Protein AF-A0A6L8I771-F1 (afdb_monomer_lite)

Sequence (192 aa):
MLKRTLTAAFLLFASDAGLASADDDRQIRLSVPAVLSESGLMKYMLPRFTLKTQVRVELVSPGEPADVALGDAGTPVFVGMCQTWSIEVLAPGNKGASRFASWIADTTGQSAITGFKVDGNQPFALPVEEEEIDAGQFYDGDRLRGRQVSRTHCGRCHVTARGDESLGIGSTPSFFALRSFEDWDVRFSIFY

Foldseek 3Di:
DDDDDDDDDDDDPDPCPDPPDPVQLQEWEEEEEPVRVVVCLCVQQQVVLCVVPVRHYDYDYPPPDGQKYWDQDAAFQKDFPPDTIHMDGPNPVRNNSVSVNVCCNDPNVQCSQQVDDDPNDRGMHGDDPPPPPCPDDDDPDDPVVVLVVCCVPPFQAEQADPVSPVTHDPVDYHLVRLVVDPCSVVVVVVPD

pLDDT: mean 84.88, std 17.47, range [35.56, 98.56]

Secondary structure (DSSP, 8-state):
---------------------TTGGGEEEEE--HHHHHTSHHHHHHHHHHHHH--EEEEE-TTS--SEEEESSSEEEEEETTEEEEEEES-TT-HHHHHHHHHHHSHHHHHHHHT--BTTB--EEPPP------------S-HHHHHHHHHHHHTTTS--STT-TTSS-TTS--HHHHTTSTTHHHHHHT--

Radius of gyration: 33.28 Å; chains: 1; bounding box: 90×58×100 Å

Structure (mmCIF, N/CA/C/O backbone):
data_AF-A0A6L8I771-F1
#
_entry.id   AF-A0A6L8I771-F1
#
loop_
_atom_site.group_PDB
_atom_site.id
_atom_site.type_symbol
_atom_site.label_atom_id
_atom_site.label_alt_id
_atom_site.label_comp_id
_atom_site.label_asym_id
_atom_site.label_entity_id
_atom_site.label_seq_id
_atom_site.pdbx_PDB_ins_code
_atom_site.Cartn_x
_atom_site.Cartn_y
_atom_site.Cartn_z
_atom_site.occupancy
_atom_site.B_iso_or_equiv
_atom_site.auth_seq_id
_atom_site.auth_comp_id
_atom_site.auth_asym_id
_atom_site.auth_atom_id
_atom_site.pdbx_PDB_model_num
ATOM 1 N N . MET A 1 1 ? -56.122 35.498 56.096 1.00 38.22 1 MET A N 1
ATOM 2 C CA . MET A 1 1 ? -54.682 35.190 55.947 1.00 38.22 1 MET A CA 1
ATOM 3 C C . MET A 1 1 ? -54.531 34.013 54.989 1.00 38.22 1 MET A C 1
ATOM 5 O O . MET A 1 1 ? -54.663 32.878 55.417 1.00 38.22 1 MET A O 1
ATOM 9 N N . LEU A 1 2 ? -54.328 34.277 53.695 1.00 35.56 2 LEU A N 1
ATOM 10 C CA . LEU A 1 2 ? -54.109 33.250 52.668 1.00 35.56 2 LEU A CA 1
ATOM 11 C C . LEU A 1 2 ? -52.641 33.358 52.228 1.00 35.56 2 LEU A C 1
ATOM 13 O O . LEU A 1 2 ? -52.260 34.332 51.577 1.00 35.56 2 LEU A O 1
ATOM 17 N N . LYS A 1 3 ? -51.788 32.431 52.679 1.00 35.66 3 LYS A N 1
ATOM 18 C CA . LYS A 1 3 ? -50.363 32.416 52.321 1.00 35.66 3 LYS A CA 1
ATOM 19 C C . LYS A 1 3 ? -50.198 31.750 50.955 1.00 35.66 3 LYS A C 1
ATOM 21 O O . LYS A 1 3 ? -50.481 30.570 50.793 1.00 35.66 3 LYS A O 1
ATOM 26 N N . ARG A 1 4 ? -49.747 32.554 49.992 1.00 46.22 4 ARG A N 1
ATOM 27 C CA . ARG A 1 4 ? -49.220 32.152 48.684 1.00 46.22 4 ARG A CA 1
ATOM 28 C C . ARG A 1 4 ? -47.969 31.296 48.887 1.00 46.22 4 ARG A C 1
ATOM 30 O O . ARG A 1 4 ? -47.043 31.749 49.554 1.00 46.22 4 ARG A O 1
ATOM 37 N N . THR A 1 5 ? -47.903 30.129 48.263 1.00 40.22 5 THR A N 1
ATOM 38 C CA . THR A 1 5 ? -46.647 29.390 48.083 1.00 40.22 5 THR A CA 1
ATOM 39 C C . THR A 1 5 ? -46.431 29.182 46.592 1.00 40.22 5 THR A C 1
ATOM 41 O O . THR A 1 5 ? -47.140 28.404 45.962 1.00 40.22 5 THR A O 1
ATOM 44 N N . LEU A 1 6 ? -45.491 29.950 46.028 1.00 46.16 6 LEU A N 1
ATOM 45 C CA . LEU A 1 6 ? -44.924 29.707 44.705 1.00 46.16 6 LEU A CA 1
ATOM 46 C C . LEU A 1 6 ? -44.034 28.466 44.790 1.00 46.16 6 LEU A C 1
ATOM 48 O O . LEU A 1 6 ? -43.101 28.433 45.590 1.00 46.16 6 LEU A O 1
ATOM 52 N N . THR A 1 7 ? -44.289 27.485 43.934 1.00 39.28 7 THR A N 1
ATOM 53 C CA . THR A 1 7 ? -43.389 26.354 43.710 1.00 39.28 7 THR A CA 1
ATOM 54 C C . THR A 1 7 ? -42.561 26.668 42.469 1.00 39.28 7 THR A C 1
ATOM 56 O O . THR A 1 7 ? -43.083 26.690 41.357 1.00 39.28 7 THR A O 1
ATOM 59 N N . ALA A 1 8 ? -41.279 26.978 42.662 1.00 40.72 8 ALA A N 1
ATOM 60 C CA . ALA A 1 8 ? -40.320 27.148 41.578 1.00 40.72 8 ALA A CA 1
ATOM 61 C C . ALA A 1 8 ? -39.825 25.763 41.132 1.00 40.72 8 ALA A C 1
ATOM 63 O O . ALA A 1 8 ? -39.187 25.053 41.906 1.00 40.72 8 ALA A O 1
ATOM 64 N N . ALA A 1 9 ? -40.144 25.372 39.898 1.00 44.22 9 ALA A N 1
ATOM 65 C CA . ALA A 1 9 ? -39.599 24.179 39.263 1.00 44.22 9 ALA A CA 1
ATOM 66 C C . ALA A 1 9 ? -38.237 24.525 38.644 1.00 44.22 9 ALA A C 1
ATOM 68 O O . ALA A 1 9 ? -38.160 25.277 37.673 1.00 44.22 9 ALA A O 1
ATOM 69 N N . PHE A 1 10 ? -37.160 24.007 39.232 1.00 43.78 10 PHE A N 1
ATOM 70 C CA . PHE A 1 10 ? -35.803 24.143 38.712 1.00 43.78 10 PHE A CA 1
ATOM 71 C C . PHE A 1 10 ? -35.538 22.969 37.757 1.00 43.78 10 PHE A C 1
ATOM 73 O O . PHE A 1 10 ? -35.270 21.850 38.190 1.00 43.78 10 PHE A O 1
ATOM 80 N N . LEU A 1 11 ? -35.692 23.206 36.453 1.00 46.06 11 LEU A N 1
ATOM 81 C CA . LEU A 1 11 ? -35.310 22.264 35.400 1.00 46.06 11 LEU A CA 1
ATOM 82 C C . LEU A 1 11 ? -33.783 22.287 35.252 1.00 46.06 11 LEU A C 1
ATOM 84 O O . LEU A 1 11 ? -33.220 23.179 34.621 1.00 46.06 11 LEU A O 1
ATOM 88 N N . LEU A 1 12 ? -33.118 21.307 35.863 1.00 45.56 12 LEU A N 1
ATOM 89 C CA . LEU A 1 12 ? -31.714 20.989 35.609 1.00 45.56 12 LEU A CA 1
ATOM 90 C C . LEU A 1 12 ? -31.597 20.366 34.211 1.00 45.56 12 LEU A C 1
ATOM 92 O O . LEU A 1 12 ? -31.847 19.178 34.028 1.00 45.56 12 LEU A O 1
ATOM 96 N N . PHE A 1 13 ? -31.215 21.177 33.225 1.00 47.16 13 PHE A N 1
ATOM 97 C CA . PHE A 1 13 ? -30.635 20.682 31.980 1.00 47.16 13 PHE A CA 1
ATOM 98 C C . PHE A 1 13 ? -29.232 20.150 32.294 1.00 47.16 13 PHE A C 1
ATOM 100 O O . PHE A 1 13 ? -28.283 20.921 32.438 1.00 47.16 13 PHE A O 1
ATOM 107 N N . ALA A 1 14 ? -29.107 18.833 32.446 1.00 49.47 14 ALA A N 1
ATOM 108 C CA . ALA A 1 14 ? -27.815 18.168 32.403 1.00 49.47 14 ALA A CA 1
ATOM 109 C C . ALA A 1 14 ? -27.363 18.125 30.937 1.00 49.47 14 ALA A C 1
ATOM 111 O O . ALA A 1 14 ? -27.896 17.369 30.129 1.00 49.47 14 ALA A O 1
ATOM 112 N N . SER A 1 15 ? -26.421 18.995 30.581 1.00 47.88 15 SER A N 1
ATOM 113 C CA . SER A 1 15 ? -25.693 18.898 29.321 1.00 47.88 15 SER A CA 1
ATOM 114 C C . SER A 1 15 ? -24.710 17.733 29.427 1.00 47.88 15 SER A C 1
ATOM 116 O O . SER A 1 15 ? -23.653 17.881 30.038 1.00 47.88 15 SER A O 1
ATOM 118 N N . ASP A 1 16 ? -25.046 16.590 28.829 1.00 44.69 16 ASP A N 1
ATOM 119 C CA . ASP A 1 16 ? -24.093 15.518 28.525 1.00 44.69 16 ASP A CA 1
ATOM 120 C C . ASP A 1 16 ? -23.128 16.006 27.433 1.00 44.69 16 ASP A C 1
ATOM 122 O O . ASP A 1 16 ? -23.229 15.674 26.252 1.00 44.69 16 ASP A O 1
ATOM 126 N N . ALA A 1 17 ? -22.181 16.858 27.821 1.00 49.78 17 ALA A N 1
ATOM 127 C CA . ALA A 1 17 ? -20.964 17.043 27.052 1.00 49.78 17 ALA A CA 1
ATOM 128 C C . ALA A 1 17 ? -20.140 15.765 27.238 1.00 49.78 17 ALA A C 1
ATOM 130 O O . ALA A 1 17 ? -19.443 15.604 28.240 1.00 49.78 17 ALA A O 1
ATOM 131 N N . GLY A 1 18 ? -20.297 14.833 26.296 1.00 45.19 18 GLY A N 1
ATOM 132 C CA . GLY A 1 18 ? -19.593 13.561 26.274 1.00 45.19 18 GLY A CA 1
ATOM 133 C C . GLY A 1 18 ? -18.093 13.764 26.458 1.00 45.19 18 GLY A C 1
ATOM 134 O O . GLY A 1 18 ? -17.396 14.253 25.570 1.00 45.19 18 GLY A O 1
ATOM 135 N N . LEU A 1 19 ? -17.592 13.358 27.621 1.00 46.94 19 LEU A N 1
ATOM 136 C CA . LEU A 1 19 ? -16.202 12.971 27.784 1.00 46.94 19 LEU A CA 1
ATOM 137 C C . LEU A 1 19 ? -16.012 11.741 26.895 1.00 46.94 19 LEU A C 1
ATOM 139 O O . LEU A 1 19 ? -16.296 10.625 27.322 1.00 46.94 19 LEU A O 1
ATOM 143 N N . ALA A 1 20 ? -15.588 11.947 25.645 1.00 49.22 20 ALA A N 1
ATOM 144 C CA . ALA A 1 20 ? -15.039 10.873 24.831 1.00 49.22 20 ALA A CA 1
ATOM 145 C C . ALA A 1 20 ? -13.921 10.232 25.663 1.00 49.22 20 ALA A C 1
ATOM 147 O O . ALA A 1 20 ? -12.891 10.855 25.941 1.00 49.22 20 ALA A O 1
ATOM 148 N N . SER A 1 21 ? -14.203 9.044 26.195 1.00 51.56 21 SER A N 1
ATOM 149 C CA . SER A 1 21 ? -13.313 8.356 27.116 1.00 51.56 21 SER A CA 1
ATOM 150 C C . SER A 1 21 ? -12.006 8.070 26.387 1.00 51.56 21 SER A C 1
ATOM 152 O O . SER A 1 21 ? -12.017 7.576 25.265 1.00 51.56 21 SER A O 1
ATOM 154 N N . ALA A 1 22 ? -10.867 8.324 27.031 1.00 54.62 22 ALA A N 1
ATOM 155 C CA . ALA A 1 22 ? -9.549 7.968 26.497 1.00 54.62 22 ALA A CA 1
ATOM 156 C C . ALA A 1 22 ? -9.388 6.455 26.204 1.00 54.62 22 ALA A C 1
ATOM 158 O O . ALA A 1 22 ? -8.380 6.048 25.623 1.00 54.62 22 ALA A O 1
ATOM 159 N N . ASP A 1 23 ? -10.353 5.637 26.635 1.00 59.97 23 ASP A N 1
ATOM 160 C CA . ASP A 1 23 ? -10.464 4.207 26.350 1.00 59.97 23 ASP A CA 1
ATOM 161 C C . ASP A 1 23 ? -10.980 3.915 24.925 1.00 59.97 23 ASP A C 1
ATOM 163 O O . ASP A 1 23 ? -10.536 2.952 24.307 1.00 59.97 23 ASP A O 1
ATOM 167 N N . ASP A 1 24 ? -11.824 4.789 24.361 1.00 63.22 24 ASP A N 1
ATOM 168 C CA . ASP A 1 24 ? -12.419 4.622 23.021 1.00 63.22 24 ASP A CA 1
ATOM 169 C C . ASP A 1 24 ? -11.352 4.728 21.911 1.00 63.22 24 ASP A C 1
ATOM 171 O O . ASP A 1 24 ? -11.327 3.967 20.950 1.00 63.22 24 ASP A O 1
ATOM 175 N N . ASP A 1 25 ? -10.345 5.583 22.122 1.00 75.00 25 ASP A N 1
ATOM 176 C CA . ASP A 1 25 ? -9.192 5.752 21.224 1.00 75.00 25 ASP A CA 1
ATOM 177 C C . ASP A 1 25 ? -8.199 4.563 21.247 1.00 75.00 25 ASP A C 1
ATOM 179 O O . ASP A 1 25 ? -7.214 4.552 20.497 1.00 75.00 25 ASP A O 1
ATOM 183 N N . ARG A 1 26 ? -8.386 3.581 22.144 1.00 88.50 26 ARG A N 1
ATOM 184 C CA . ARG A 1 26 ? -7.495 2.414 22.316 1.00 88.50 26 ARG A CA 1
ATOM 185 C C . ARG A 1 26 ? -8.085 1.112 21.788 1.00 88.50 26 ARG A C 1
ATOM 187 O O . ARG A 1 26 ? -7.432 0.071 21.906 1.00 88.50 26 ARG A O 1
ATOM 194 N N . GLN A 1 27 ? -9.257 1.161 21.170 1.00 95.00 27 GLN A N 1
ATOM 195 C CA . GLN A 1 27 ? -9.844 0.042 20.452 1.00 95.00 27 GLN A CA 1
ATOM 196 C C . GLN A 1 27 ? -10.329 0.510 19.083 1.00 95.00 27 GLN A C 1
ATOM 198 O O . GLN A 1 27 ? -10.858 1.608 18.938 1.00 95.00 27 GLN A O 1
ATOM 203 N N . ILE A 1 28 ? -10.113 -0.327 18.074 1.00 97.38 28 ILE A N 1
ATOM 204 C CA . ILE A 1 28 ? -10.634 -0.110 16.728 1.00 97.38 28 ILE A CA 1
ATOM 205 C C . ILE A 1 28 ? -11.252 -1.392 16.189 1.00 97.38 28 ILE A C 1
ATOM 207 O O . ILE A 1 28 ? -10.762 -2.490 16.463 1.00 97.38 28 ILE A O 1
ATOM 211 N N . ARG A 1 29 ? -12.281 -1.238 15.365 1.00 98.12 29 ARG A N 1
ATOM 212 C CA . ARG A 1 29 ? -12.844 -2.277 14.509 1.00 98.12 29 ARG A CA 1
ATOM 213 C C . ARG A 1 29 ? -12.277 -2.128 13.107 1.00 98.12 29 ARG A C 1
ATOM 215 O O . ARG A 1 29 ? -12.415 -1.078 12.479 1.00 98.12 29 ARG A O 1
ATOM 222 N N . LEU A 1 30 ? -11.630 -3.179 12.628 1.00 98.44 30 LEU A N 1
ATOM 223 C CA . LEU A 1 30 ? -11.024 -3.255 11.309 1.00 98.44 30 LEU A CA 1
ATOM 224 C C . LEU A 1 30 ? -11.860 -4.190 10.433 1.00 98.44 30 LEU A C 1
ATOM 226 O O . LEU A 1 30 ? -11.893 -5.400 10.663 1.00 98.44 30 LEU A O 1
ATOM 230 N N . SER A 1 31 ? -12.519 -3.625 9.425 1.00 98.56 31 SER A N 1
ATOM 231 C CA . SER A 1 31 ? -13.210 -4.388 8.388 1.00 98.56 31 SER A CA 1
ATOM 232 C C . SER A 1 31 ? -12.186 -5.019 7.449 1.00 98.56 31 SER A C 1
ATOM 234 O O . SER A 1 31 ? -11.358 -4.315 6.863 1.00 98.56 31 SER A O 1
ATOM 236 N N . VAL A 1 32 ? -12.221 -6.348 7.327 1.00 97.88 32 VAL A N 1
ATOM 237 C CA . VAL A 1 32 ? -11.288 -7.117 6.490 1.00 97.88 32 VAL A CA 1
ATOM 238 C C . VAL A 1 32 ? -12.056 -8.153 5.666 1.00 97.88 32 VAL A C 1
ATOM 240 O O . VAL A 1 32 ? -12.748 -8.994 6.241 1.00 97.88 32 VAL A O 1
ATOM 243 N N . PRO A 1 33 ? -11.910 -8.167 4.329 1.00 97.50 33 PRO A N 1
ATOM 244 C CA . PRO A 1 33 ? -12.488 -9.200 3.479 1.00 97.50 33 PRO A CA 1
ATOM 245 C C . PRO A 1 33 ? -12.027 -10.606 3.867 1.00 97.50 33 PRO A C 1
ATOM 247 O O . PRO A 1 33 ? -10.868 -10.812 4.235 1.00 97.50 33 PRO A O 1
ATOM 250 N N . ALA A 1 34 ? -12.926 -11.588 3.743 1.00 95.88 34 ALA A N 1
ATOM 251 C CA . ALA A 1 34 ? -12.686 -12.967 4.180 1.00 95.88 34 ALA A CA 1
ATOM 252 C C . ALA A 1 34 ? -11.386 -13.548 3.604 1.00 95.88 34 ALA A C 1
ATOM 254 O O . ALA A 1 34 ? -10.564 -14.066 4.351 1.00 95.88 34 ALA A O 1
ATOM 255 N N . VAL A 1 35 ? -11.141 -13.333 2.308 1.00 95.44 35 VAL A N 1
ATOM 256 C CA . VAL A 1 35 ? -9.919 -13.751 1.603 1.00 95.44 35 VAL A CA 1
ATOM 257 C C . VAL A 1 35 ? -8.634 -13.269 2.298 1.00 95.44 35 VAL A C 1
ATOM 259 O O . VAL A 1 35 ? -7.682 -14.030 2.465 1.00 95.44 35 VAL A O 1
ATOM 262 N N . LEU A 1 36 ? -8.623 -12.030 2.794 1.00 95.31 36 LEU A N 1
ATOM 263 C CA . LEU A 1 36 ? -7.477 -11.448 3.482 1.00 95.31 36 LEU A CA 1
ATOM 264 C C . LEU A 1 36 ? -7.406 -11.893 4.951 1.00 95.31 36 LEU A C 1
ATOM 266 O O . LEU A 1 36 ? -6.315 -12.140 5.468 1.00 95.31 36 LEU A O 1
ATOM 270 N N . SER A 1 37 ? -8.551 -12.051 5.617 1.00 95.19 37 SER A N 1
ATOM 271 C CA . SER A 1 37 ? -8.632 -12.574 6.989 1.00 95.19 37 SER A CA 1
ATOM 272 C C . SER A 1 37 ? -8.127 -14.023 7.083 1.00 95.19 37 SER A C 1
ATOM 274 O O . SER A 1 37 ? -7.326 -14.368 7.959 1.00 95.19 37 SER A O 1
ATOM 276 N N . GLU A 1 38 ? -8.524 -14.858 6.123 1.00 95.94 38 GLU A N 1
ATOM 277 C CA . GLU A 1 38 ? -8.164 -16.273 6.019 1.00 95.94 38 GLU A CA 1
ATOM 278 C C . GLU A 1 38 ? -6.709 -16.488 5.593 1.00 95.94 38 GLU A C 1
ATOM 280 O O . GLU A 1 38 ? -6.117 -17.501 5.958 1.00 95.94 38 GLU A O 1
ATOM 285 N N . SER A 1 39 ? -6.091 -15.510 4.919 1.00 95.75 39 SER A N 1
ATOM 286 C CA . SER A 1 39 ? -4.675 -15.574 4.527 1.00 95.75 39 SER A CA 1
ATOM 287 C C . SER A 1 39 ? -3.711 -15.722 5.712 1.00 95.75 39 SER A C 1
ATOM 289 O O . SER A 1 39 ? -2.563 -16.117 5.530 1.00 95.75 39 SER A O 1
ATOM 291 N N . GLY A 1 40 ? -4.147 -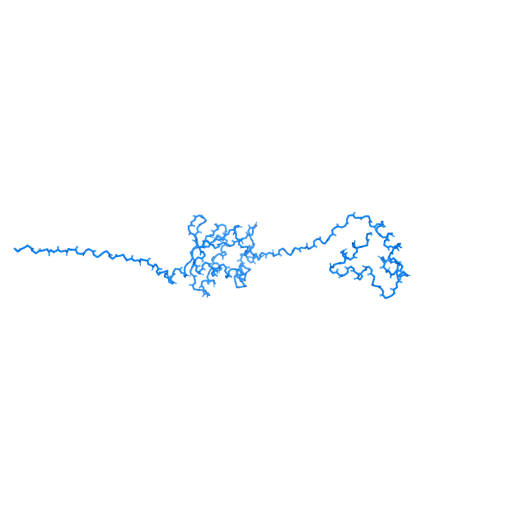15.370 6.928 1.00 96.56 40 GLY A N 1
ATOM 292 C CA . GLY A 1 40 ? -3.310 -15.345 8.127 1.00 96.56 40 GLY A CA 1
ATOM 293 C C . GLY A 1 40 ? -2.494 -14.060 8.299 1.00 96.56 40 GLY A C 1
ATOM 294 O O . GLY A 1 40 ? -1.920 -13.858 9.372 1.00 96.56 40 GLY A O 1
ATOM 295 N N . LEU A 1 41 ? -2.502 -13.153 7.316 1.00 97.69 41 LEU A N 1
ATOM 296 C CA . LEU A 1 41 ? -1.772 -11.885 7.372 1.00 97.69 41 LEU A CA 1
ATOM 297 C C . LEU A 1 41 ? -2.169 -11.046 8.596 1.00 97.69 41 LEU A C 1
ATOM 299 O O . LEU A 1 41 ? -1.300 -10.572 9.328 1.00 97.69 41 LEU A O 1
ATOM 303 N N . MET A 1 42 ? -3.473 -10.915 8.871 1.00 97.56 42 MET A N 1
ATOM 304 C CA . MET A 1 42 ? -3.976 -10.152 10.024 1.00 97.56 42 MET A CA 1
ATOM 305 C C . MET A 1 42 ? -3.479 -10.738 11.350 1.00 97.56 42 MET A C 1
ATOM 307 O O . MET A 1 42 ? -2.953 -10.019 12.199 1.00 97.56 42 MET A O 1
ATOM 311 N N . LYS A 1 43 ? -3.553 -12.067 11.501 1.00 97.12 43 LYS A N 1
ATOM 312 C CA . LYS A 1 43 ? -3.052 -12.777 12.690 1.00 97.12 43 LYS A CA 1
ATOM 313 C C . LYS A 1 43 ? -1.551 -12.561 12.895 1.00 97.12 43 LYS A C 1
ATOM 315 O O . LYS A 1 43 ? -1.087 -12.539 14.031 1.00 97.12 43 LYS A O 1
ATOM 320 N N . TYR A 1 44 ? -0.799 -12.387 11.811 1.00 97.56 44 TYR A N 1
ATOM 321 C CA . TYR A 1 44 ? 0.631 -12.120 11.862 1.00 97.56 44 TYR A CA 1
ATOM 322 C C . TYR A 1 44 ? 0.957 -10.663 12.220 1.00 97.56 44 TYR A C 1
ATOM 324 O O . TYR A 1 44 ? 1.808 -10.416 13.078 1.00 97.56 44 TYR A O 1
ATOM 332 N N . MET A 1 45 ? 0.316 -9.680 11.586 1.00 97.06 45 MET A N 1
ATOM 333 C CA . MET A 1 45 ? 0.719 -8.275 11.726 1.00 97.06 45 MET A CA 1
ATOM 334 C C . MET A 1 45 ? 0.093 -7.561 12.928 1.00 97.06 45 MET A C 1
ATOM 336 O O . MET A 1 45 ? 0.772 -6.760 13.572 1.00 97.06 45 MET A O 1
ATOM 340 N N . LEU A 1 46 ? -1.163 -7.865 13.275 1.00 97.69 46 LEU A N 1
ATOM 341 C CA . LEU A 1 46 ? -1.893 -7.128 14.310 1.00 97.69 46 LEU A CA 1
ATOM 342 C C . LEU A 1 46 ? -1.235 -7.203 15.697 1.00 97.69 46 LEU A C 1
ATOM 344 O O . LEU A 1 46 ? -1.144 -6.160 16.346 1.00 97.69 46 LEU A O 1
ATOM 348 N N . PRO A 1 47 ? -0.664 -8.342 16.145 1.00 97.44 47 PRO A N 1
ATOM 349 C CA . PRO A 1 47 ? 0.065 -8.380 17.413 1.00 97.44 47 PRO A CA 1
ATOM 350 C C . PRO A 1 47 ? 1.234 -7.386 17.480 1.00 97.44 47 PRO A C 1
ATOM 352 O O . PRO A 1 47 ? 1.504 -6.819 18.538 1.00 97.44 47 PRO A O 1
ATOM 355 N N . ARG A 1 48 ? 1.919 -7.135 16.354 1.00 96.62 48 ARG A N 1
ATOM 356 C CA . ARG A 1 48 ? 3.048 -6.189 16.280 1.00 96.62 48 ARG A CA 1
ATOM 357 C C . ARG A 1 48 ? 2.571 -4.747 16.396 1.00 96.62 48 ARG A C 1
ATOM 359 O O . ARG A 1 48 ? 3.189 -3.961 17.113 1.00 96.62 48 ARG A O 1
ATOM 366 N N . PHE A 1 49 ? 1.462 -4.427 15.731 1.00 97.31 49 PHE A N 1
ATOM 367 C CA . PHE A 1 49 ? 0.798 -3.139 15.881 1.00 97.31 49 PHE A CA 1
ATOM 368 C C . PHE A 1 49 ? 0.384 -2.917 17.338 1.00 97.31 49 PHE A C 1
ATOM 370 O O . PHE A 1 49 ? 0.872 -1.981 17.969 1.00 97.31 49 PHE A O 1
ATOM 377 N N . THR A 1 50 ? -0.428 -3.816 17.904 1.00 96.88 50 THR A N 1
ATOM 378 C CA . THR A 1 50 ? -0.959 -3.684 19.268 1.00 96.88 50 THR A CA 1
ATOM 379 C C . THR A 1 50 ? 0.146 -3.584 20.315 1.00 96.88 50 THR A C 1
ATOM 381 O O . THR A 1 50 ? 0.036 -2.773 21.231 1.00 96.88 50 THR A O 1
ATOM 384 N N . LEU A 1 51 ? 1.244 -4.332 20.175 1.00 94.81 51 LEU A N 1
ATOM 385 C CA . LEU A 1 51 ? 2.374 -4.241 21.102 1.00 94.81 51 LEU A CA 1
ATOM 386 C C . LEU A 1 51 ? 3.004 -2.839 21.109 1.00 94.81 51 LEU A C 1
ATOM 388 O O . LEU A 1 51 ? 3.236 -2.275 22.180 1.00 94.81 51 LEU A O 1
ATOM 392 N N . LYS A 1 52 ? 3.253 -2.261 19.927 1.00 90.69 52 LYS A N 1
ATOM 393 C CA . LYS A 1 52 ? 3.913 -0.953 19.779 1.00 90.69 52 LYS A CA 1
ATOM 394 C C . LYS A 1 52 ? 2.986 0.213 20.125 1.00 90.69 52 LYS A C 1
ATOM 396 O O . LYS A 1 52 ? 3.449 1.227 20.638 1.00 90.69 52 LYS A O 1
ATOM 401 N N . THR A 1 53 ? 1.695 0.094 19.826 1.00 92.69 53 THR A N 1
ATOM 402 C CA . THR A 1 53 ? 0.749 1.219 19.892 1.00 92.69 53 THR A CA 1
ATOM 403 C C . THR A 1 53 ? -0.214 1.156 21.068 1.00 92.69 53 THR A C 1
ATOM 405 O O . THR A 1 53 ? -0.851 2.167 21.366 1.00 92.69 53 THR A O 1
ATOM 408 N N . GLN A 1 54 ? -0.323 -0.004 21.725 1.00 94.31 54 GLN A N 1
ATOM 409 C CA . GLN A 1 54 ? -1.316 -0.310 22.760 1.00 94.31 54 GLN A CA 1
ATOM 410 C C . GLN A 1 54 ? -2.774 -0.149 22.285 1.00 94.31 54 GLN A C 1
ATOM 412 O O . GLN A 1 54 ? -3.680 -0.057 23.109 1.00 94.31 54 GLN A O 1
ATOM 417 N N . VAL A 1 55 ? -3.007 -0.127 20.966 1.00 96.38 55 VAL A N 1
ATOM 418 C CA . VAL A 1 55 ? -4.346 -0.099 20.360 1.00 96.38 55 VAL A CA 1
ATOM 419 C C . VAL A 1 55 ? -4.776 -1.533 20.056 1.00 96.38 55 VAL A C 1
ATOM 421 O O . VAL A 1 55 ? -4.067 -2.278 19.371 1.00 96.38 55 VAL A O 1
ATOM 424 N N . ARG A 1 56 ? -5.933 -1.936 20.579 1.00 96.50 56 ARG A N 1
ATOM 425 C CA . ARG A 1 56 ? -6.547 -3.241 20.314 1.00 96.50 56 ARG A CA 1
ATOM 426 C C . ARG A 1 56 ? -7.320 -3.191 19.005 1.00 96.50 56 ARG A C 1
ATOM 428 O O . ARG A 1 56 ? -7.973 -2.194 18.715 1.00 96.50 56 ARG A O 1
ATOM 435 N N . VAL A 1 57 ? -7.251 -4.275 18.243 1.00 97.69 57 VAL A N 1
ATOM 436 C CA . VAL A 1 57 ? -7.944 -4.397 16.959 1.00 97.69 57 VAL A CA 1
ATOM 437 C C . VAL A 1 57 ? -8.928 -5.553 17.037 1.00 97.69 57 VAL A C 1
ATOM 439 O O . VAL A 1 57 ? -8.540 -6.683 17.331 1.00 97.69 57 VAL A O 1
ATOM 442 N N . GLU A 1 58 ? -10.191 -5.257 16.772 1.00 97.44 58 GLU A N 1
ATOM 443 C CA . GLU A 1 58 ? -11.260 -6.224 16.564 1.00 97.44 58 GLU A CA 1
ATOM 444 C C . GLU A 1 58 ? -11.496 -6.369 15.059 1.00 97.44 58 GLU A C 1
ATOM 446 O O . GLU A 1 58 ? -11.660 -5.374 14.360 1.00 97.44 58 GLU A O 1
ATOM 451 N N . LEU A 1 59 ? -11.470 -7.597 14.543 1.00 97.94 59 LEU A N 1
ATOM 452 C CA . LEU A 1 59 ? -11.768 -7.851 13.134 1.00 97.94 59 LEU A CA 1
ATOM 453 C C . LEU A 1 59 ? -13.277 -7.983 12.946 1.00 97.94 59 LEU A C 1
ATOM 455 O O . LEU A 1 59 ? -13.908 -8.765 13.655 1.00 97.94 59 LEU A O 1
ATOM 459 N N . VAL A 1 60 ? -13.821 -7.266 11.968 1.00 98.25 60 VAL A N 1
ATOM 460 C CA . VAL A 1 60 ? -15.243 -7.304 11.599 1.00 98.25 60 VAL A CA 1
ATOM 461 C C . VAL A 1 60 ? -15.403 -7.623 10.114 1.00 98.25 60 VAL A C 1
ATOM 463 O O . VAL A 1 60 ? -14.468 -7.455 9.320 1.00 98.25 60 VAL A O 1
ATOM 466 N N . SER A 1 61 ? -16.576 -8.119 9.734 1.00 95.62 61 SER A N 1
ATOM 467 C CA . SER A 1 61 ? -16.870 -8.453 8.338 1.00 95.62 61 SER A CA 1
ATOM 468 C C . SER A 1 61 ? -17.197 -7.195 7.525 1.00 95.62 61 SER A C 1
ATOM 470 O O . SER A 1 61 ? -17.719 -6.222 8.075 1.00 95.62 61 SER A O 1
ATOM 472 N N . PRO A 1 62 ? -16.965 -7.197 6.200 1.00 94.88 62 PRO A N 1
ATOM 473 C CA . PRO A 1 62 ? -17.416 -6.106 5.343 1.00 94.88 62 PRO A CA 1
ATOM 474 C C . PRO A 1 62 ? -18.921 -5.839 5.495 1.00 94.88 62 PRO A C 1
ATOM 476 O O . PRO A 1 62 ? -19.729 -6.765 5.455 1.00 94.88 62 PRO A O 1
ATOM 479 N N . GLY A 1 63 ? -19.291 -4.567 5.660 1.00 91.56 63 GLY A N 1
ATOM 480 C CA . GLY A 1 63 ? -20.675 -4.128 5.879 1.00 91.56 63 GLY A CA 1
ATOM 481 C C . GLY A 1 63 ? -21.080 -3.986 7.351 1.00 91.56 63 GLY A C 1
ATOM 482 O O . GLY A 1 63 ? -22.103 -3.364 7.635 1.00 91.56 63 GLY A O 1
ATOM 483 N N . GLU A 1 64 ? -20.283 -4.494 8.293 1.00 96.25 64 GLU A N 1
ATOM 484 C CA . GLU A 1 64 ? -20.453 -4.211 9.720 1.00 96.25 64 GLU A CA 1
ATOM 485 C C . GLU A 1 64 ? -19.840 -2.843 10.083 1.00 96.25 64 GLU A C 1
ATOM 487 O O . GLU A 1 64 ? -18.931 -2.369 9.393 1.00 96.25 64 GLU A O 1
ATOM 492 N N . PRO A 1 65 ? -20.302 -2.178 11.161 1.00 96.31 65 PRO A N 1
ATOM 493 C CA . PRO A 1 65 ? -19.710 -0.918 11.596 1.00 96.31 65 PRO A CA 1
ATOM 494 C C . PRO A 1 65 ? -18.220 -1.079 11.934 1.00 96.31 65 PRO A C 1
ATOM 496 O O . PRO A 1 65 ? -17.859 -1.853 12.823 1.00 96.31 65 PRO A O 1
ATOM 499 N N . ALA A 1 66 ? -17.371 -0.309 11.256 1.00 97.38 66 ALA A N 1
ATOM 500 C CA . ALA A 1 66 ? -15.919 -0.362 11.379 1.00 97.38 66 ALA A CA 1
ATOM 501 C C . ALA A 1 66 ? -15.313 1.046 11.459 1.00 97.38 66 ALA A C 1
ATOM 503 O O . ALA A 1 66 ? -15.889 2.009 10.955 1.00 97.38 66 ALA A O 1
ATOM 504 N N . ASP A 1 67 ? -14.136 1.151 12.072 1.00 97.88 67 ASP A N 1
ATOM 505 C CA . ASP A 1 67 ? -13.381 2.403 12.197 1.00 97.88 67 ASP A CA 1
ATOM 506 C C . ASP A 1 67 ? -12.350 2.550 11.069 1.00 97.88 67 ASP A C 1
ATOM 508 O O . ASP A 1 67 ? -11.997 3.661 10.666 1.00 97.88 67 ASP A O 1
ATOM 512 N N . VAL A 1 68 ? -11.887 1.414 10.543 1.00 98.00 68 VAL A N 1
ATOM 513 C CA . VAL A 1 68 ? -10.972 1.290 9.406 1.00 98.00 68 VAL A CA 1
ATOM 514 C C . VAL A 1 68 ? -11.438 0.132 8.525 1.00 98.00 68 VAL A C 1
ATOM 516 O O . VAL A 1 68 ? -11.920 -0.877 9.041 1.00 98.00 68 VAL A O 1
ATOM 519 N N . ALA A 1 69 ? -11.250 0.235 7.213 1.00 98.38 69 ALA A N 1
ATOM 520 C CA . ALA A 1 69 ? -11.444 -0.866 6.276 1.00 98.38 69 ALA A CA 1
ATOM 521 C C . ALA A 1 69 ? -10.179 -1.140 5.455 1.00 98.38 69 ALA A C 1
ATOM 523 O O . ALA A 1 69 ? -9.473 -0.212 5.060 1.00 98.38 69 ALA A O 1
ATOM 524 N N . LEU A 1 70 ? -9.909 -2.421 5.194 1.00 98.31 70 LEU A N 1
ATOM 525 C CA . LEU A 1 70 ? -9.001 -2.867 4.138 1.00 98.31 70 LEU A CA 1
ATOM 526 C C . LEU A 1 70 ? -9.830 -3.373 2.957 1.00 98.31 70 LEU A C 1
ATOM 528 O O . LEU A 1 70 ? -10.724 -4.195 3.140 1.00 98.31 70 LEU A O 1
ATOM 532 N N . GLY A 1 71 ? -9.532 -2.916 1.747 1.00 96.69 71 GLY A N 1
ATOM 533 C CA . GLY A 1 71 ? -10.318 -3.250 0.561 1.00 96.69 71 GLY A CA 1
ATOM 534 C C . GLY A 1 71 ? -9.669 -2.761 -0.725 1.00 96.69 71 GLY A C 1
ATOM 535 O O . GLY A 1 71 ? -8.448 -2.752 -0.838 1.00 96.69 71 GLY A O 1
ATOM 536 N N . ASP A 1 72 ? -10.489 -2.374 -1.694 1.00 95.62 72 ASP A N 1
ATOM 537 C CA . ASP A 1 72 ? -10.082 -1.755 -2.961 1.00 95.62 72 ASP A CA 1
ATOM 538 C C . ASP A 1 72 ? -10.155 -0.215 -2.929 1.00 95.62 72 ASP A C 1
ATOM 540 O O . ASP A 1 72 ? -9.546 0.451 -3.765 1.00 95.62 72 ASP A O 1
ATOM 544 N N . ALA A 1 73 ? -10.842 0.359 -1.938 1.00 94.19 73 ALA A N 1
ATOM 545 C CA . ALA A 1 73 ? -10.982 1.797 -1.740 1.00 94.19 73 ALA A CA 1
ATOM 546 C C . ALA A 1 73 ? -9.960 2.376 -0.743 1.00 94.19 73 ALA A C 1
ATOM 548 O O . ALA A 1 73 ? -9.552 1.722 0.218 1.00 94.19 73 ALA A O 1
ATOM 549 N N . GLY A 1 74 ? -9.577 3.637 -0.962 1.00 95.62 74 GLY A N 1
ATOM 550 C CA . GLY A 1 74 ? -8.678 4.391 -0.086 1.00 95.62 74 GLY A CA 1
ATOM 551 C C . GLY A 1 74 ? -7.224 4.412 -0.562 1.00 95.62 74 GLY A C 1
ATOM 552 O O . GLY A 1 74 ? -6.945 4.388 -1.760 1.00 95.62 74 GLY A O 1
ATOM 553 N N . THR A 1 75 ? -6.289 4.488 0.385 1.00 96.25 75 THR A N 1
ATOM 554 C CA . THR A 1 75 ? -4.852 4.614 0.104 1.00 96.25 75 THR A CA 1
ATOM 555 C C . THR A 1 75 ? -4.210 3.236 -0.081 1.00 96.25 75 THR A C 1
ATOM 557 O O . THR A 1 75 ? -4.299 2.428 0.844 1.00 96.25 75 THR A O 1
ATOM 560 N N . PRO A 1 76 ? -3.517 2.951 -1.199 1.00 97.12 76 PRO A N 1
ATOM 561 C CA . PRO A 1 76 ? -2.812 1.683 -1.400 1.00 97.12 76 PRO A CA 1
ATOM 562 C C . PRO A 1 76 ? -1.767 1.411 -0.311 1.00 97.12 76 PRO A C 1
ATOM 564 O O . PRO A 1 76 ? -0.956 2.279 0.007 1.00 97.12 76 PRO A O 1
ATOM 567 N N . VAL A 1 77 ? -1.757 0.198 0.247 1.00 97.31 77 VAL A N 1
ATOM 568 C CA . VAL A 1 77 ? -0.831 -0.195 1.329 1.00 97.31 77 VAL A CA 1
ATOM 569 C C . VAL A 1 77 ? -0.031 -1.457 1.028 1.00 97.31 77 VAL A C 1
ATOM 571 O O . VAL A 1 77 ? 1.092 -1.587 1.511 1.00 97.31 77 VAL A O 1
ATOM 574 N N . PHE A 1 78 ? -0.565 -2.380 0.226 1.00 97.69 78 PHE A N 1
ATOM 575 C CA . PHE A 1 78 ? 0.165 -3.555 -0.259 1.00 97.69 78 PHE A CA 1
ATOM 576 C C . PHE A 1 78 ? -0.526 -4.196 -1.460 1.00 97.69 78 PHE A C 1
ATOM 578 O O . PHE A 1 78 ? -1.685 -3.924 -1.751 1.00 97.69 78 PHE A O 1
ATOM 585 N N . VAL A 1 79 ? 0.185 -5.080 -2.150 1.00 97.31 79 VAL A N 1
ATOM 586 C CA . VAL A 1 79 ? -0.333 -5.905 -3.244 1.00 97.31 79 VAL A CA 1
ATOM 587 C C . VAL A 1 79 ? -0.238 -7.377 -2.872 1.00 97.31 79 VAL A C 1
ATOM 589 O O . VAL A 1 79 ? 0.673 -7.798 -2.157 1.00 97.31 79 VAL A O 1
ATOM 592 N N . GLY A 1 80 ? -1.184 -8.173 -3.352 1.00 95.69 80 GLY A N 1
ATOM 593 C CA . GLY A 1 80 ? -1.215 -9.615 -3.140 1.00 95.69 80 GLY A CA 1
ATOM 594 C C . GLY A 1 80 ? -2.590 -10.184 -3.450 1.00 95.69 80 GLY A C 1
ATOM 595 O O . GLY A 1 80 ? -3.576 -9.454 -3.519 1.00 95.69 80 GLY A O 1
ATOM 596 N N . MET A 1 81 ? -2.669 -11.501 -3.641 1.00 93.25 81 MET A N 1
ATOM 597 C CA . MET A 1 81 ? -3.937 -12.173 -3.974 1.00 93.25 81 MET A CA 1
ATOM 598 C C . MET A 1 81 ? -4.595 -11.597 -5.246 1.00 93.25 81 MET A C 1
ATOM 600 O O . MET A 1 81 ? -5.811 -11.487 -5.332 1.00 93.25 81 MET A O 1
ATOM 604 N N . CYS A 1 82 ? -3.765 -11.235 -6.233 1.00 91.44 82 CYS A N 1
ATOM 605 C CA . CYS A 1 82 ? -4.165 -10.633 -7.511 1.00 91.44 82 CYS A CA 1
ATOM 606 C C . CYS A 1 82 ? -4.865 -9.263 -7.415 1.00 91.44 82 CYS A C 1
ATOM 608 O O . CYS A 1 82 ? -5.550 -8.876 -8.358 1.00 91.44 82 CYS A O 1
ATOM 610 N N . GLN A 1 83 ? -4.677 -8.514 -6.326 1.00 93.75 83 GLN A N 1
ATOM 611 C CA . GLN A 1 83 ? -5.184 -7.146 -6.212 1.00 93.75 83 GLN A CA 1
ATOM 612 C C . GLN A 1 83 ? -4.241 -6.225 -5.432 1.00 93.75 83 GLN A C 1
ATOM 614 O O . GLN A 1 83 ? -3.354 -6.676 -4.698 1.00 93.75 83 GLN A O 1
ATOM 619 N N . THR A 1 84 ? -4.485 -4.924 -5.569 1.00 96.38 84 THR A N 1
ATOM 620 C CA . THR A 1 84 ? -3.984 -3.907 -4.645 1.00 96.38 84 THR A CA 1
ATOM 621 C C . THR A 1 84 ? -4.955 -3.796 -3.477 1.00 96.38 84 THR A C 1
ATOM 623 O O . THR A 1 84 ? -6.168 -3.721 -3.667 1.00 96.38 84 THR A O 1
ATOM 626 N N . TRP A 1 85 ? -4.414 -3.826 -2.268 1.00 97.62 85 TRP A N 1
ATOM 627 C CA . TRP A 1 85 ? -5.144 -3.615 -1.031 1.00 97.62 85 TRP A CA 1
ATOM 628 C C . TRP A 1 85 ? -4.906 -2.192 -0.558 1.00 97.62 85 TRP A C 1
ATOM 630 O O . TRP A 1 85 ? -3.764 -1.761 -0.371 1.00 97.62 85 TRP A O 1
ATOM 640 N N . SER A 1 86 ? -6.005 -1.490 -0.352 1.00 97.81 86 SER A N 1
ATOM 641 C CA . SER A 1 86 ? -6.059 -0.115 0.102 1.00 97.81 86 SER A CA 1
ATOM 642 C C . SER A 1 86 ? -6.645 -0.047 1.507 1.00 97.81 86 SER A C 1
ATOM 644 O O . SER A 1 86 ? -7.396 -0.930 1.927 1.00 97.81 86 SER A O 1
ATOM 646 N N . ILE A 1 87 ? -6.265 0.991 2.245 1.00 98.06 87 ILE A N 1
ATOM 647 C CA . ILE A 1 87 ? -6.796 1.305 3.565 1.00 98.06 87 ILE A CA 1
ATOM 648 C C . ILE A 1 87 ? -7.663 2.559 3.511 1.00 98.06 87 ILE A C 1
ATOM 650 O O . ILE A 1 87 ? -7.269 3.585 2.953 1.00 98.06 87 ILE A O 1
ATOM 654 N N . GLU A 1 88 ? -8.815 2.497 4.165 1.00 98.00 88 GLU A N 1
ATOM 655 C CA . GLU A 1 88 ? -9.722 3.624 4.342 1.00 98.00 88 GLU A CA 1
ATOM 656 C C . GL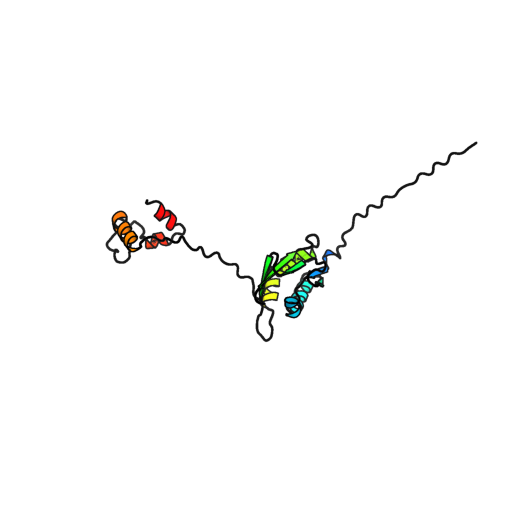U A 1 88 ? -10.014 3.837 5.831 1.00 98.00 88 GLU A C 1
ATOM 658 O O . GLU A 1 88 ? -10.323 2.896 6.565 1.00 98.00 88 GLU A O 1
ATOM 663 N N . VAL A 1 89 ? -9.909 5.085 6.294 1.00 97.62 89 VAL A N 1
ATOM 664 C CA . VAL A 1 89 ? -10.271 5.473 7.665 1.00 97.62 89 VAL A CA 1
ATOM 665 C C . VAL A 1 89 ? -11.724 5.937 7.668 1.00 97.62 89 VAL A C 1
ATOM 667 O O . VAL A 1 89 ? -12.032 7.017 7.172 1.00 97.62 89 VAL A O 1
ATOM 670 N N . LEU A 1 90 ? -12.609 5.130 8.254 1.00 96.75 90 LEU A N 1
ATOM 671 C CA . LEU A 1 90 ? -14.056 5.369 8.288 1.00 96.75 90 LEU A CA 1
ATOM 672 C C . LEU A 1 90 ? -14.477 6.235 9.483 1.00 96.75 90 LEU A C 1
ATOM 674 O O . LEU A 1 90 ? -15.445 6.990 9.401 1.00 96.75 90 LEU A O 1
ATOM 678 N N . ALA A 1 91 ? -13.728 6.162 10.587 1.00 94.00 91 ALA A N 1
ATOM 679 C CA . ALA A 1 91 ? -13.955 6.949 11.797 1.00 94.00 91 ALA A CA 1
ATOM 680 C C . ALA A 1 91 ? -12.747 7.862 12.095 1.00 94.00 91 ALA A C 1
ATOM 682 O O . ALA A 1 91 ? -11.958 7.572 12.997 1.00 94.00 91 ALA A O 1
ATOM 683 N N . PRO A 1 92 ? -12.579 8.995 11.384 1.00 88.69 92 PRO A N 1
ATOM 684 C CA . PRO A 1 92 ? -11.415 9.876 11.551 1.00 88.69 92 PRO A CA 1
ATOM 685 C C . PRO A 1 92 ? -11.309 10.514 12.947 1.00 88.69 92 PRO A C 1
ATOM 687 O O . PRO A 1 92 ? -10.234 10.963 13.337 1.00 88.69 92 PRO A O 1
ATOM 690 N N . GLY A 1 93 ? -12.404 10.539 13.718 1.00 89.50 93 GLY A N 1
ATOM 691 C CA . GLY A 1 93 ? -12.403 10.983 15.115 1.00 89.50 93 GLY A CA 1
ATOM 692 C C . GLY A 1 93 ? -11.729 10.009 16.091 1.00 89.50 93 GLY A C 1
ATOM 693 O O . GLY A 1 93 ? -11.296 10.447 17.154 1.00 89.50 93 GLY A O 1
ATOM 694 N N . ASN A 1 94 ? -11.598 8.724 15.735 1.00 93.62 94 ASN A N 1
ATOM 695 C CA . ASN A 1 94 ? -10.915 7.719 16.550 1.00 93.62 94 ASN A CA 1
ATOM 696 C C . ASN A 1 94 ? -9.401 7.781 16.279 1.00 93.62 94 ASN A C 1
ATOM 698 O O . ASN A 1 94 ? -8.920 7.489 15.175 1.00 93.62 94 ASN A O 1
ATOM 702 N N . LYS A 1 95 ? -8.605 8.142 17.294 1.00 94.31 95 LYS A N 1
ATOM 703 C CA . LYS A 1 95 ? -7.144 8.273 17.129 1.00 94.31 95 LYS A CA 1
ATOM 704 C C . LYS A 1 95 ? -6.457 6.934 16.866 1.00 94.31 95 LYS A C 1
ATOM 706 O O . LYS A 1 95 ? -5.405 6.911 16.223 1.00 94.31 95 LYS A O 1
ATOM 711 N N . GLY A 1 96 ? -7.026 5.831 17.348 1.00 95.62 96 GLY A N 1
ATOM 712 C CA . GLY A 1 96 ? -6.561 4.478 17.064 1.00 95.62 96 GLY A CA 1
ATOM 713 C C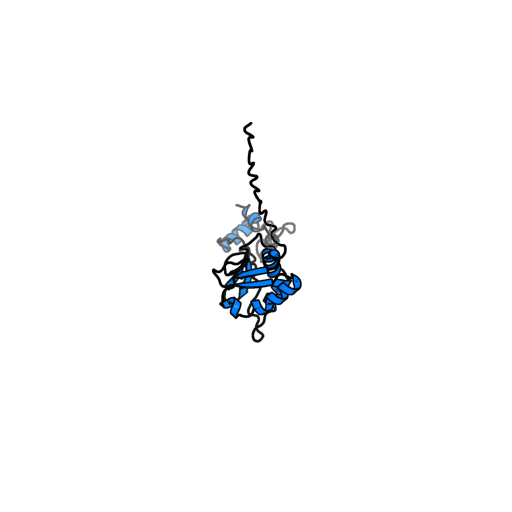 . GLY A 1 96 ? -6.642 4.151 15.574 1.00 95.62 96 GLY A C 1
ATOM 714 O O . GLY A 1 96 ? -5.694 3.583 15.030 1.00 95.62 96 GLY A O 1
ATOM 715 N N . ALA A 1 97 ? -7.713 4.585 14.902 1.00 96.38 97 ALA A N 1
ATOM 716 C CA . ALA A 1 97 ? -7.931 4.346 13.475 1.00 96.38 97 ALA A CA 1
ATOM 717 C C . ALA A 1 97 ? -6.867 5.059 12.629 1.00 96.38 97 ALA A C 1
ATOM 719 O O . ALA A 1 97 ? -6.165 4.436 11.830 1.00 96.38 97 ALA A O 1
ATOM 720 N N . SER A 1 98 ? -6.652 6.348 12.909 1.00 95.38 98 SER A N 1
ATOM 721 C CA . SER A 1 98 ? -5.589 7.143 12.277 1.00 95.38 98 SER A CA 1
ATOM 722 C C . SER A 1 98 ? -4.196 6.565 12.549 1.00 95.38 98 SER A C 1
ATOM 724 O O . SER A 1 98 ? -3.335 6.540 11.669 1.00 95.38 98 SER A O 1
ATOM 726 N N . ARG A 1 99 ? -3.957 6.058 13.765 1.00 96.56 99 ARG A N 1
ATOM 727 C CA . ARG A 1 99 ? -2.680 5.436 14.128 1.00 96.56 99 ARG A CA 1
ATOM 728 C C . ARG A 1 99 ? -2.446 4.124 13.383 1.00 96.56 99 ARG A C 1
ATOM 730 O O . ARG A 1 99 ? -1.311 3.871 12.994 1.00 96.56 99 ARG A O 1
ATOM 737 N N . PHE A 1 100 ? -3.476 3.304 13.180 1.00 97.69 100 PHE A N 1
ATOM 738 C CA . PHE A 1 100 ? -3.358 2.086 12.379 1.00 97.69 100 PHE A CA 1
ATOM 739 C C . PHE A 1 100 ? -3.059 2.410 10.914 1.00 97.69 100 PHE A C 1
ATOM 741 O O . PHE A 1 100 ? -2.122 1.842 10.357 1.00 97.69 100 PHE A O 1
ATOM 748 N N . ALA A 1 101 ? -3.767 3.383 10.332 1.00 97.38 101 ALA A N 1
ATOM 749 C CA . ALA A 1 101 ? -3.513 3.832 8.965 1.00 97.38 101 ALA A CA 1
ATOM 750 C C . ALA A 1 101 ? -2.093 4.384 8.772 1.00 97.3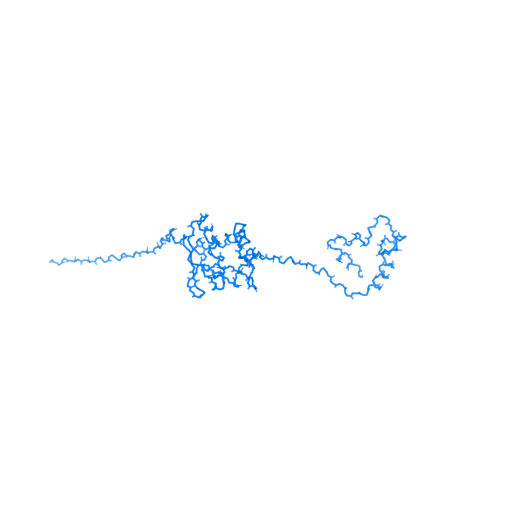8 101 ALA A C 1
ATOM 752 O O . ALA A 1 101 ? -1.408 4.027 7.818 1.00 97.38 101 ALA A O 1
ATOM 753 N N . SER A 1 102 ? -1.606 5.187 9.720 1.00 96.75 102 SER A N 1
ATOM 754 C CA . SER A 1 102 ? -0.223 5.666 9.693 1.00 96.75 102 SER A CA 1
ATOM 755 C C . SER A 1 102 ? 0.789 4.534 9.863 1.00 96.75 102 SER A C 1
ATOM 757 O O . SER A 1 102 ? 1.820 4.546 9.201 1.00 96.75 102 SER A O 1
ATOM 759 N N . TRP A 1 103 ? 0.521 3.573 10.749 1.00 97.50 103 TRP A N 1
ATOM 760 C CA . TRP A 1 103 ? 1.445 2.476 11.024 1.00 97.50 103 TRP A CA 1
ATOM 761 C C . TRP A 1 103 ? 1.565 1.510 9.846 1.00 97.50 103 TRP A C 1
ATOM 763 O O . TRP A 1 103 ? 2.671 1.106 9.511 1.00 97.50 103 TRP A O 1
ATOM 773 N N . ILE A 1 104 ? 0.455 1.136 9.202 1.00 97.31 104 ILE A N 1
ATOM 774 C CA . ILE A 1 104 ? 0.495 0.162 8.104 1.00 97.31 104 ILE A CA 1
ATOM 775 C C . ILE A 1 104 ? 1.275 0.699 6.893 1.00 97.31 104 ILE A C 1
ATOM 777 O O . ILE A 1 104 ? 1.930 -0.074 6.198 1.00 97.31 104 ILE A O 1
ATOM 781 N N . ALA A 1 105 ? 1.241 2.019 6.687 1.00 95.75 105 ALA A N 1
ATOM 782 C CA . ALA A 1 105 ? 1.962 2.713 5.627 1.00 95.75 105 ALA A CA 1
ATOM 783 C C . ALA A 1 105 ? 3.424 3.037 5.990 1.00 95.75 105 ALA A C 1
ATOM 785 O O . ALA A 1 105 ? 4.199 3.384 5.102 1.00 95.75 105 ALA A O 1
ATOM 786 N N .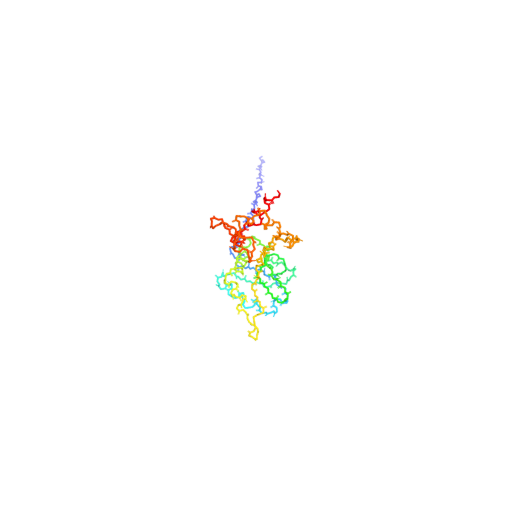 ASP A 1 106 ? 3.819 2.937 7.265 1.00 96.06 106 ASP A N 1
ATOM 787 C CA . ASP A 1 106 ? 5.195 3.193 7.699 1.00 96.06 106 ASP A CA 1
ATOM 788 C C . ASP A 1 106 ? 6.121 1.987 7.465 1.00 96.06 106 ASP A C 1
ATOM 790 O O . ASP A 1 106 ? 5.690 0.867 7.188 1.00 96.06 106 ASP A O 1
ATOM 794 N N . THR A 1 107 ? 7.430 2.189 7.632 1.00 96.06 107 THR A N 1
ATOM 795 C CA . THR A 1 107 ? 8.437 1.135 7.418 1.00 96.06 107 THR A CA 1
ATOM 796 C C . THR A 1 107 ? 8.257 -0.087 8.325 1.00 96.06 107 THR A C 1
ATOM 798 O O . THR A 1 107 ? 8.610 -1.200 7.934 1.00 96.06 107 THR A O 1
ATOM 801 N N . THR A 1 108 ? 7.700 0.075 9.531 1.00 95.94 108 THR A N 1
ATOM 802 C CA . THR A 1 108 ? 7.399 -1.029 10.456 1.00 95.94 108 THR A CA 1
ATOM 803 C C . THR A 1 108 ? 6.222 -1.857 9.943 1.00 95.94 108 THR A C 1
ATOM 805 O O . THR A 1 108 ? 6.319 -3.086 9.926 1.00 95.94 108 THR A O 1
ATOM 808 N N . GLY A 1 109 ? 5.129 -1.212 9.525 1.00 96.69 109 GLY A N 1
ATOM 809 C CA . GLY A 1 109 ? 3.969 -1.877 8.929 1.00 96.69 109 GLY A CA 1
ATOM 810 C C . GLY A 1 109 ? 4.326 -2.579 7.622 1.00 96.69 109 GLY A C 1
ATOM 811 O O . GLY A 1 109 ? 4.087 -3.778 7.475 1.00 96.69 109 GLY A O 1
ATOM 812 N N . GLN A 1 110 ? 5.025 -1.879 6.732 1.00 97.38 110 GLN A N 1
ATOM 813 C CA . GLN A 1 110 ? 5.549 -2.408 5.472 1.00 97.38 110 GLN A CA 1
ATOM 814 C C . GLN A 1 110 ? 6.457 -3.630 5.678 1.00 97.38 110 GLN A C 1
ATOM 816 O O . GLN A 1 110 ? 6.322 -4.641 4.983 1.00 97.38 110 GLN A O 1
ATOM 821 N N . SER A 1 111 ? 7.342 -3.590 6.680 1.00 97.31 111 SER A N 1
ATOM 822 C CA . SER A 1 111 ? 8.185 -4.737 7.047 1.00 97.31 111 SER A CA 1
ATOM 823 C C . SER A 1 111 ? 7.370 -5.906 7.609 1.00 97.31 111 SER A C 1
ATOM 825 O O . SER A 1 111 ? 7.711 -7.065 7.383 1.00 97.31 111 SER A O 1
ATOM 827 N N . ALA A 1 112 ? 6.283 -5.639 8.339 1.00 97.00 112 ALA A N 1
ATOM 828 C CA . ALA A 1 112 ? 5.388 -6.691 8.818 1.00 97.00 112 ALA A CA 1
ATOM 829 C C . ALA A 1 112 ? 4.620 -7.354 7.665 1.00 97.00 112 ALA A C 1
ATOM 831 O O . ALA A 1 112 ? 4.439 -8.568 7.683 1.00 97.00 112 ALA A O 1
ATOM 832 N N . ILE A 1 113 ? 4.205 -6.587 6.657 1.00 97.62 113 ILE A N 1
ATOM 833 C CA . ILE A 1 113 ? 3.539 -7.113 5.460 1.00 97.62 113 ILE A CA 1
ATOM 834 C C . ILE A 1 113 ? 4.506 -7.988 4.659 1.00 97.62 113 ILE A C 1
ATOM 836 O O . ILE A 1 113 ? 4.249 -9.169 4.439 1.00 97.62 113 ILE A O 1
ATOM 840 N N . THR A 1 114 ? 5.645 -7.422 4.264 1.00 97.31 114 THR A N 1
ATOM 841 C CA . THR A 1 114 ? 6.647 -8.107 3.429 1.00 97.31 114 THR A CA 1
ATOM 842 C C . THR A 1 114 ? 7.348 -9.251 4.163 1.00 97.31 114 THR A C 1
ATOM 844 O O . THR A 1 114 ? 7.789 -10.214 3.549 1.00 97.31 114 THR A O 1
ATOM 847 N N . GLY A 1 115 ? 7.409 -9.212 5.494 1.00 97.12 115 GLY A N 1
ATOM 848 C CA . GLY A 1 115 ? 7.952 -10.299 6.305 1.00 97.12 115 GLY A CA 1
ATOM 849 C C . GLY A 1 115 ? 7.016 -11.500 6.480 1.00 97.12 115 GLY A C 1
ATOM 850 O O . GLY A 1 115 ? 7.449 -12.509 7.040 1.00 97.12 115 GLY A O 1
ATOM 851 N N . PHE A 1 116 ? 5.747 -11.413 6.070 1.00 97.88 116 PHE A N 1
ATOM 852 C CA . PHE A 1 116 ? 4.801 -12.524 6.173 1.00 97.88 116 PHE A CA 1
ATOM 853 C C . PHE A 1 116 ? 5.113 -13.612 5.139 1.00 97.88 116 PHE A C 1
ATOM 855 O O . PHE A 1 116 ? 5.299 -13.323 3.957 1.00 97.88 116 PHE A O 1
ATOM 862 N N . LYS A 1 117 ? 5.151 -14.874 5.584 1.00 96.88 117 LYS A N 1
ATOM 863 C CA . LYS A 1 117 ? 5.441 -16.028 4.726 1.00 96.88 117 LYS A CA 1
ATOM 864 C C . LYS A 1 117 ? 4.456 -17.170 4.946 1.00 96.88 117 LYS A C 1
ATOM 866 O O . LYS A 1 117 ? 4.111 -17.470 6.087 1.00 96.88 117 LYS A O 1
ATOM 871 N N . VAL A 1 118 ? 4.089 -17.840 3.857 1.00 94.38 118 VAL A N 1
ATOM 872 C CA . VAL A 1 118 ? 3.296 -19.078 3.830 1.00 94.38 118 VAL A CA 1
ATOM 873 C C . VAL A 1 118 ? 4.092 -20.107 3.043 1.00 94.38 118 VAL A C 1
ATOM 875 O O . VAL A 1 118 ? 4.493 -19.831 1.915 1.00 94.38 118 VAL A O 1
ATOM 878 N N . ASP A 1 119 ? 4.399 -21.248 3.661 1.00 93.12 119 ASP A N 1
ATOM 879 C CA . ASP A 1 119 ? 5.220 -22.315 3.064 1.00 93.12 119 ASP A CA 1
ATOM 880 C C . ASP A 1 119 ? 6.553 -21.819 2.468 1.00 93.12 119 ASP A C 1
ATOM 882 O O . ASP A 1 119 ? 7.048 -22.316 1.462 1.00 93.12 119 ASP A O 1
ATOM 886 N N . GLY A 1 120 ? 7.144 -20.797 3.099 1.00 92.31 120 GLY A N 1
ATOM 887 C CA . GLY A 1 120 ? 8.394 -20.169 2.661 1.00 92.31 120 GLY A CA 1
ATOM 888 C C . GLY A 1 120 ? 8.238 -19.076 1.596 1.00 92.31 120 GLY A C 1
ATOM 889 O O . GLY A 1 120 ? 9.173 -18.293 1.416 1.00 92.31 120 GLY A O 1
ATOM 890 N N . ASN A 1 121 ? 7.067 -18.948 0.971 1.00 93.69 121 ASN A N 1
ATOM 891 C CA . ASN A 1 121 ? 6.770 -17.923 -0.028 1.00 93.69 121 ASN A CA 1
ATOM 892 C C . ASN A 1 121 ? 6.256 -16.639 0.629 1.00 93.69 121 ASN A C 1
ATOM 894 O O . ASN A 1 121 ? 5.571 -16.696 1.646 1.00 93.69 121 ASN A O 1
ATOM 898 N N . GLN A 1 122 ? 6.554 -15.486 0.026 1.00 95.62 122 GLN A N 1
ATOM 899 C CA . GLN A 1 122 ? 6.062 -14.175 0.452 1.00 95.62 122 GLN A CA 1
ATOM 900 C C . GLN A 1 122 ? 4.865 -13.762 -0.431 1.00 95.62 122 GLN A C 1
ATOM 902 O O . GLN A 1 122 ? 5.080 -13.342 -1.567 1.00 95.62 122 GLN A O 1
ATOM 907 N N . PRO A 1 123 ? 3.610 -13.895 0.038 1.00 96.06 123 PRO A N 1
ATOM 908 C CA . PRO A 1 123 ? 2.428 -13.662 -0.797 1.00 96.06 123 PRO A CA 1
ATOM 909 C C . PRO A 1 123 ? 2.033 -12.184 -0.950 1.00 96.06 123 PRO A C 1
ATOM 911 O O . PRO A 1 123 ? 1.170 -11.882 -1.774 1.00 96.06 123 PRO A O 1
ATOM 914 N N . PHE A 1 124 ? 2.638 -11.275 -0.174 1.00 97.62 124 PHE A N 1
ATOM 915 C CA . PHE A 1 124 ? 2.345 -9.840 -0.210 1.00 97.62 124 PHE A CA 1
ATOM 916 C C . PHE A 1 124 ? 3.610 -9.007 -0.445 1.00 97.62 124 PHE A C 1
ATOM 918 O O . PHE A 1 124 ? 4.688 -9.316 0.072 1.00 97.62 124 PHE A O 1
ATOM 925 N N . ALA A 1 125 ? 3.471 -7.923 -1.198 1.00 96.88 125 ALA A N 1
ATOM 926 C CA . ALA A 1 125 ? 4.530 -6.958 -1.478 1.00 96.88 125 ALA A CA 1
ATOM 927 C C . ALA A 1 125 ? 4.013 -5.525 -1.303 1.00 96.88 125 ALA A C 1
ATOM 929 O O . ALA A 1 125 ? 2.813 -5.305 -1.150 1.00 96.88 125 ALA A O 1
ATOM 930 N N . LEU A 1 126 ? 4.917 -4.548 -1.300 1.00 96.62 126 LEU A N 1
ATOM 931 C CA . LEU A 1 126 ? 4.519 -3.141 -1.283 1.00 96.62 126 LEU A CA 1
ATOM 932 C C . LEU A 1 126 ? 3.950 -2.732 -2.645 1.00 96.62 126 LEU A C 1
ATOM 934 O O . LEU A 1 126 ? 4.346 -3.324 -3.655 1.00 96.62 126 LEU A O 1
ATOM 938 N N . PRO A 1 127 ? 3.035 -1.748 -2.693 1.00 92.56 127 PRO A N 1
ATOM 939 C CA . PRO A 1 127 ? 2.611 -1.170 -3.956 1.00 92.56 127 PRO A CA 1
ATOM 940 C C . PRO A 1 127 ? 3.844 -0.609 -4.662 1.00 92.56 127 PRO A C 1
ATOM 942 O O . PRO A 1 127 ? 4.645 0.095 -4.047 1.00 92.56 127 PRO A O 1
ATOM 945 N N . VAL A 1 128 ? 4.021 -0.967 -5.930 1.00 83.25 128 VAL A N 1
ATOM 946 C CA . VAL A 1 128 ? 5.019 -0.311 -6.771 1.00 83.25 128 VAL A CA 1
ATOM 947 C C . VAL A 1 128 ? 4.429 1.048 -7.108 1.00 83.25 128 VAL A C 1
ATOM 949 O O . VAL A 1 128 ? 3.363 1.117 -7.715 1.00 83.25 128 VAL A O 1
ATOM 952 N N . GLU A 1 129 ? 5.077 2.115 -6.653 1.00 69.81 129 GLU A N 1
ATOM 953 C CA . GLU A 1 129 ? 4.803 3.446 -7.178 1.00 69.81 129 GLU A CA 1
ATOM 954 C C . GLU A 1 129 ? 5.209 3.383 -8.651 1.00 69.81 129 GLU A C 1
ATOM 956 O O . GLU A 1 129 ? 6.375 3.133 -8.965 1.00 69.81 129 GLU A O 1
ATOM 961 N N . GLU A 1 130 ? 4.227 3.439 -9.552 1.00 62.72 130 GLU A N 1
ATOM 962 C CA . GLU A 1 130 ? 4.506 3.551 -10.977 1.00 62.72 130 GLU A CA 1
ATOM 963 C C . GLU A 1 130 ? 5.235 4.881 -11.152 1.00 62.72 130 GLU A C 1
ATOM 965 O O . GLU A 1 130 ? 4.615 5.942 -11.172 1.00 62.72 130 GLU A O 1
ATOM 970 N N . GLU A 1 131 ? 6.569 4.828 -11.208 1.00 58.09 131 GLU A N 1
ATOM 971 C CA . GLU A 1 131 ? 7.345 5.909 -11.790 1.00 58.09 131 GLU A CA 1
ATOM 972 C C . GLU A 1 131 ? 6.740 6.126 -13.169 1.00 58.09 131 GLU A C 1
ATOM 974 O O . GLU A 1 131 ? 6.795 5.243 -14.032 1.00 58.09 131 GLU A O 1
ATOM 979 N N . GLU A 1 132 ? 6.084 7.273 -13.328 1.00 54.56 132 GLU A N 1
ATOM 980 C CA . GLU A 1 132 ? 5.621 7.755 -14.610 1.00 54.56 132 GLU A CA 1
ATOM 981 C C . GLU A 1 132 ? 6.871 7.819 -15.484 1.00 54.56 132 GLU A C 1
ATOM 983 O O . GLU A 1 132 ? 7.706 8.717 -15.372 1.00 54.56 132 GLU A O 1
ATOM 988 N N . ILE A 1 133 ? 7.074 6.766 -16.274 1.00 54.19 133 ILE A N 1
ATOM 989 C CA . ILE A 1 133 ? 8.092 6.748 -17.304 1.00 54.19 133 ILE A CA 1
ATOM 990 C C . ILE A 1 133 ? 7.663 7.897 -18.197 1.00 54.19 133 ILE A C 1
ATOM 992 O O . ILE A 1 133 ? 6.652 7.766 -18.888 1.00 54.19 133 ILE A O 1
ATOM 996 N N . ASP A 1 134 ? 8.373 9.025 -18.128 1.00 54.50 134 ASP A N 1
ATOM 997 C CA . ASP A 1 134 ? 8.230 10.083 -19.113 1.00 54.50 134 ASP A CA 1
ATOM 998 C C . ASP A 1 134 ? 8.457 9.400 -20.456 1.00 54.50 134 ASP A C 1
ATOM 1000 O O . ASP A 1 134 ? 9.578 9.036 -20.836 1.00 54.50 134 ASP A O 1
ATOM 1004 N N . ALA A 1 135 ? 7.349 9.098 -21.127 1.00 53.38 135 ALA A N 1
ATOM 1005 C CA . ALA A 1 135 ? 7.336 8.619 -22.481 1.00 53.38 135 ALA A CA 1
ATOM 1006 C C . ALA A 1 135 ? 7.721 9.838 -23.307 1.00 53.38 135 ALA A C 1
ATOM 1008 O O . ALA A 1 135 ? 6.857 10.473 -23.912 1.00 53.38 135 ALA A O 1
ATOM 1009 N N . GLY A 1 136 ? 9.013 10.186 -23.251 1.00 60.84 136 GLY A N 1
ATOM 1010 C CA . GLY A 1 136 ? 9.554 11.395 -23.837 1.00 60.84 136 GLY A CA 1
ATOM 1011 C C . GLY A 1 136 ? 8.997 11.566 -25.239 1.00 60.84 136 GLY A C 1
ATOM 1012 O O . GLY A 1 136 ? 8.783 10.585 -25.958 1.00 60.84 136 GLY A O 1
ATOM 1013 N N . GLN A 1 137 ? 8.713 12.813 -25.598 1.00 63.41 137 GLN A N 1
ATOM 1014 C CA . GLN A 1 137 ? 7.893 13.168 -26.748 1.00 63.41 137 GLN A CA 1
ATOM 1015 C C . GLN A 1 137 ? 8.165 12.296 -27.989 1.00 63.41 137 GLN A C 1
ATOM 1017 O O . GLN A 1 137 ? 9.275 12.252 -28.527 1.00 63.41 137 GLN A O 1
ATOM 1022 N N . PHE A 1 138 ? 7.134 11.580 -28.451 1.00 67.50 138 PHE A N 1
ATOM 1023 C CA . PHE A 1 138 ? 7.232 10.747 -29.647 1.00 67.50 138 PHE A CA 1
ATOM 1024 C C . PHE A 1 138 ? 7.165 11.623 -30.902 1.00 67.50 138 PHE A C 1
ATOM 1026 O O . PHE A 1 138 ? 6.143 12.245 -31.187 1.00 67.50 138 PHE A O 1
ATOM 1033 N N . TYR A 1 139 ? 8.256 11.645 -31.667 1.00 75.44 139 TYR A N 1
ATOM 1034 C CA . TYR A 1 139 ? 8.335 12.335 -32.953 1.00 75.44 139 TYR A CA 1
ATOM 1035 C C . TYR A 1 139 ? 8.095 11.341 -34.098 1.00 75.44 139 TYR A C 1
ATOM 1037 O O . TYR A 1 139 ? 8.913 10.448 -34.330 1.00 75.44 139 TYR A O 1
ATOM 1045 N N . ASP A 1 140 ? 6.999 11.515 -34.838 1.00 80.12 140 ASP A N 1
ATOM 1046 C CA . ASP A 1 140 ? 6.572 10.673 -35.970 1.00 80.12 140 ASP A CA 1
ATOM 1047 C C . ASP A 1 140 ? 7.265 11.014 -37.310 1.00 80.12 140 ASP A C 1
ATOM 1049 O O . ASP A 1 140 ? 6.978 10.411 -38.345 1.00 80.12 140 ASP A O 1
ATOM 1053 N N . GLY A 1 141 ? 8.197 11.971 -37.302 1.00 83.25 141 GLY A N 1
ATOM 1054 C CA . GLY A 1 141 ? 8.854 12.487 -38.501 1.00 83.25 141 GLY A CA 1
ATOM 1055 C C . GLY A 1 141 ? 9.751 11.485 -39.247 1.00 83.25 141 GLY A C 1
ATOM 1056 O O . GLY A 1 141 ? 10.337 10.559 -38.680 1.00 83.25 141 GLY A O 1
ATOM 1057 N N . ASP A 1 142 ? 9.938 11.724 -40.551 1.00 90.12 142 ASP A N 1
ATOM 1058 C CA . ASP A 1 142 ? 10.857 10.948 -41.393 1.00 90.12 142 ASP A CA 1
ATOM 1059 C C . ASP A 1 142 ? 12.316 11.167 -40.956 1.00 90.12 142 ASP A C 1
ATOM 1061 O O . ASP A 1 142 ? 12.904 12.239 -41.124 1.00 90.12 142 ASP A O 1
ATOM 1065 N N . ARG A 1 143 ? 12.935 10.103 -40.434 1.00 88.56 143 ARG A N 1
ATOM 1066 C CA . ARG A 1 143 ? 14.314 10.112 -39.923 1.00 88.56 143 ARG A CA 1
ATOM 1067 C C . ARG A 1 143 ? 15.361 10.414 -40.996 1.00 88.56 143 ARG A C 1
ATOM 1069 O O . ARG A 1 143 ? 16.388 11.024 -40.682 1.00 88.56 143 ARG A O 1
ATOM 1076 N N . LEU A 1 144 ? 15.153 9.970 -42.235 1.00 90.31 144 LEU A N 1
ATOM 1077 C CA . LEU A 1 144 ? 16.072 10.240 -43.342 1.00 90.31 144 LEU A CA 1
ATOM 1078 C C . LEU A 1 144 ? 15.971 11.704 -43.753 1.00 90.31 144 LEU A C 1
ATOM 1080 O O . LEU A 1 144 ? 16.997 12.373 -43.907 1.00 90.31 144 LEU A O 1
ATOM 1084 N N . ARG A 1 145 ? 14.744 12.224 -43.846 1.00 90.19 145 ARG A N 1
ATOM 1085 C CA . ARG A 1 145 ? 14.521 13.638 -44.139 1.00 90.19 145 ARG A CA 1
ATOM 1086 C C . ARG A 1 145 ? 15.056 14.536 -43.027 1.00 90.19 145 ARG A C 1
ATOM 1088 O O . ARG A 1 145 ? 15.767 15.492 -43.327 1.00 90.19 145 ARG A O 1
ATOM 1095 N N . GLY A 1 146 ? 14.804 14.193 -41.764 1.00 88.75 146 GLY A N 1
ATOM 1096 C CA . GLY A 1 146 ? 15.329 14.903 -40.597 1.00 88.75 146 GLY A CA 1
ATOM 1097 C C . GLY A 1 146 ? 16.855 14.969 -40.608 1.00 88.75 146 GLY A C 1
ATOM 1098 O O . GLY A 1 146 ? 17.427 16.050 -40.501 1.00 88.75 146 GLY A O 1
ATOM 1099 N N . ARG A 1 147 ? 17.531 13.840 -40.874 1.00 90.06 147 ARG A N 1
ATOM 1100 C CA . ARG A 1 147 ? 18.994 13.806 -41.039 1.00 90.06 147 ARG A CA 1
ATOM 1101 C C . ARG A 1 147 ? 19.472 14.763 -42.131 1.00 90.06 147 ARG A C 1
ATOM 1103 O O . ARG A 1 147 ? 20.464 15.462 -41.930 1.00 90.06 147 ARG A O 1
ATOM 1110 N N . GLN A 1 148 ? 18.805 14.782 -43.284 1.00 91.31 148 GLN A N 1
ATOM 1111 C CA . GLN A 1 148 ? 19.187 15.653 -44.395 1.00 91.31 148 GLN A CA 1
ATOM 1112 C C . GLN A 1 148 ? 19.035 17.133 -44.027 1.00 91.31 148 GLN A C 1
ATOM 1114 O O . GLN A 1 148 ? 19.954 17.913 -44.263 1.00 91.31 148 GLN A O 1
ATOM 1119 N N . VAL A 1 149 ? 17.907 17.508 -43.419 1.00 90.31 149 VAL A N 1
ATOM 1120 C CA . VAL A 1 149 ? 17.628 18.880 -42.969 1.00 90.31 149 VAL A CA 1
ATOM 1121 C C . VAL A 1 149 ? 18.673 19.327 -41.944 1.00 90.31 149 VAL A C 1
ATOM 1123 O O . VAL A 1 149 ? 19.306 20.365 -42.132 1.00 90.31 149 VAL A O 1
ATOM 1126 N N . SER A 1 150 ? 18.945 18.516 -40.919 1.00 90.50 150 SER A N 1
ATOM 1127 C CA . SER A 1 150 ? 19.952 18.836 -39.902 1.00 90.50 150 SER A CA 1
ATOM 1128 C C . SER A 1 150 ? 21.354 18.994 -40.492 1.00 90.50 150 SER A C 1
ATOM 1130 O O . SER A 1 150 ? 22.054 19.948 -40.153 1.00 90.50 150 SER A O 1
ATOM 1132 N N . ARG A 1 151 ? 21.769 18.116 -41.417 1.00 90.38 151 ARG A N 1
ATOM 1133 C CA . ARG A 1 151 ? 23.059 18.264 -42.114 1.00 90.38 151 ARG A CA 1
ATOM 1134 C C . ARG A 1 151 ? 23.140 19.575 -42.886 1.00 90.38 151 ARG A C 1
ATOM 1136 O O . ARG A 1 151 ? 24.141 20.273 -42.769 1.00 90.38 151 ARG A O 1
ATOM 1143 N N . THR A 1 152 ? 22.105 19.905 -43.656 1.00 91.06 152 THR A N 1
ATOM 1144 C CA . THR A 1 152 ? 22.087 21.099 -44.510 1.00 91.06 152 THR A CA 1
ATOM 1145 C C . THR A 1 152 ? 22.103 22.389 -43.695 1.00 91.06 152 THR A C 1
ATOM 1147 O O . THR A 1 152 ? 22.862 23.300 -44.017 1.00 91.06 152 THR A O 1
ATOM 1150 N N . HIS A 1 153 ? 21.289 22.477 -42.642 1.00 89.81 153 HIS A N 1
ATOM 1151 C CA . HIS A 1 153 ? 21.072 23.738 -41.928 1.00 89.81 153 HIS A CA 1
ATOM 1152 C C . HIS A 1 153 ? 21.956 23.904 -40.688 1.00 89.81 153 HIS A C 1
ATOM 1154 O O . HIS A 1 153 ? 22.340 25.024 -40.358 1.00 89.81 153 HIS A O 1
ATOM 1160 N N . CYS A 1 154 ? 22.340 22.810 -40.029 1.00 89.94 154 CYS A N 1
ATOM 1161 C CA . CYS A 1 154 ? 23.072 22.849 -38.759 1.00 89.94 154 CYS A CA 1
ATOM 1162 C C . CYS A 1 154 ? 24.496 22.276 -38.872 1.00 89.94 154 CYS A C 1
ATOM 1164 O O . CYS A 1 154 ? 25.349 22.595 -38.042 1.00 89.94 154 CYS A O 1
ATOM 1166 N N . GLY A 1 155 ? 24.782 21.474 -39.907 1.00 90.38 155 GLY A N 1
ATOM 1167 C CA . GLY A 1 155 ? 26.043 20.737 -40.076 1.00 90.38 155 GLY A CA 1
ATOM 1168 C C . GLY A 1 155 ? 27.293 21.605 -40.229 1.00 90.38 155 GLY A C 1
ATOM 1169 O O . GLY A 1 155 ? 28.400 21.142 -39.986 1.00 90.38 155 GLY A O 1
ATOM 1170 N N . ARG A 1 156 ? 27.152 22.887 -40.578 1.00 90.12 156 ARG A N 1
ATOM 1171 C CA . ARG A 1 156 ? 28.303 23.802 -40.639 1.00 90.12 156 ARG A CA 1
ATOM 1172 C C . ARG A 1 156 ? 28.914 24.071 -39.260 1.00 90.12 156 ARG A C 1
ATOM 1174 O O . ARG A 1 156 ? 30.114 24.298 -39.171 1.00 90.12 156 ARG A O 1
ATOM 1181 N N . CYS A 1 157 ? 28.093 24.045 -38.210 1.00 90.69 157 CYS A N 1
ATOM 1182 C CA . CYS A 1 157 ? 28.517 24.346 -36.843 1.00 90.69 157 CYS A CA 1
ATOM 1183 C C . CYS A 1 157 ? 28.463 23.103 -35.947 1.00 90.69 157 CYS A C 1
ATOM 1185 O O . CYS A 1 157 ? 29.380 22.868 -35.173 1.00 90.69 157 CYS A O 1
ATOM 1187 N N . HIS A 1 158 ? 27.461 22.242 -36.098 1.00 91.25 158 HIS A N 1
ATOM 1188 C CA . HIS A 1 158 ? 27.289 21.075 -35.236 1.00 91.25 158 HIS A CA 1
ATOM 1189 C C . HIS A 1 158 ? 27.656 19.770 -35.944 1.00 91.25 158 HIS A C 1
ATOM 1191 O O . HIS A 1 158 ? 27.311 19.561 -37.106 1.00 91.25 158 HIS A O 1
ATOM 1197 N N . VAL A 1 159 ? 28.240 18.826 -35.200 1.00 92.75 159 VAL A N 1
ATOM 1198 C CA . VAL A 1 159 ? 28.227 17.410 -35.595 1.00 92.75 159 VAL A CA 1
ATOM 1199 C C . VAL A 1 159 ? 26.805 16.886 -35.374 1.00 92.75 159 VAL A C 1
ATOM 1201 O O . VAL A 1 159 ? 26.375 16.682 -34.234 1.00 92.75 159 VAL A O 1
ATOM 1204 N N . THR A 1 160 ? 26.053 16.725 -36.465 1.00 90.56 160 THR A N 1
ATOM 1205 C CA . THR A 1 160 ? 24.615 16.387 -36.434 1.00 90.56 160 THR A CA 1
ATOM 1206 C C . THR A 1 160 ? 24.336 14.887 -36.545 1.00 90.56 160 THR A C 1
ATOM 1208 O O . THR A 1 160 ? 23.289 14.418 -36.095 1.00 90.56 160 THR A O 1
ATOM 1211 N N . ALA A 1 161 ? 25.280 14.112 -37.085 1.00 88.06 161 ALA A N 1
ATOM 1212 C CA . ALA A 1 161 ? 25.185 12.665 -37.225 1.00 88.06 161 ALA A CA 1
ATOM 1213 C C . ALA A 1 161 ? 26.548 11.982 -37.025 1.00 88.06 161 ALA A C 1
ATOM 1215 O O . ALA A 1 161 ? 27.595 12.607 -37.158 1.00 88.06 161 ALA A O 1
ATOM 1216 N N . ARG A 1 162 ? 26.526 10.679 -36.709 1.00 83.38 162 ARG A N 1
ATOM 1217 C CA . ARG A 1 162 ? 27.735 9.838 -36.710 1.00 83.38 162 ARG A CA 1
ATOM 1218 C C . ARG A 1 162 ? 28.175 9.614 -38.157 1.00 83.38 162 ARG A C 1
ATOM 1220 O O . ARG A 1 162 ? 27.305 9.398 -39.007 1.00 83.38 162 ARG A O 1
ATOM 1227 N N . GLY A 1 163 ? 29.476 9.636 -38.412 1.00 81.25 163 GLY A N 1
ATOM 1228 C CA . GLY A 1 163 ? 30.078 9.624 -39.748 1.00 81.25 163 GLY A CA 1
ATOM 1229 C C . GLY A 1 163 ? 30.308 11.018 -40.346 1.00 81.25 163 GLY A C 1
ATOM 1230 O O . GLY A 1 163 ? 30.927 11.118 -41.401 1.00 81.25 163 GLY A O 1
ATOM 1231 N N . ASP A 1 164 ? 29.821 12.076 -39.687 1.00 81.25 164 ASP A N 1
ATOM 1232 C CA . ASP A 1 164 ? 29.999 13.476 -40.090 1.00 81.25 164 ASP A CA 1
ATOM 1233 C C . ASP A 1 164 ? 30.962 14.213 -39.143 1.00 81.25 164 ASP A C 1
ATOM 1235 O O . ASP A 1 164 ? 30.851 15.418 -38.936 1.00 81.25 164 ASP A O 1
ATOM 1239 N N . GLU A 1 165 ? 31.910 13.504 -38.529 1.00 79.19 165 GLU A N 1
ATOM 1240 C CA . GLU A 1 16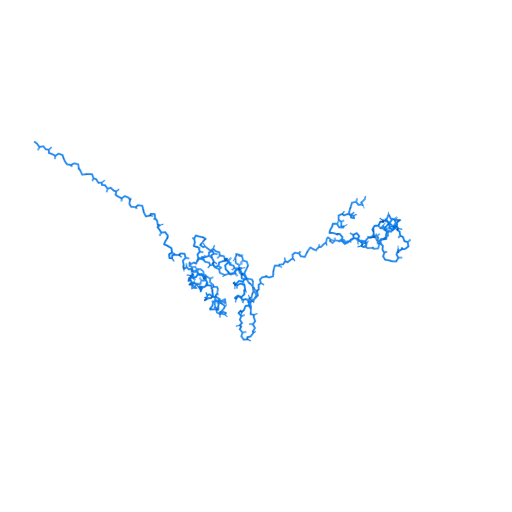5 ? 32.853 14.070 -37.554 1.00 79.19 165 GLU A CA 1
ATOM 1241 C C . GLU A 1 165 ? 33.801 15.108 -38.176 1.00 79.19 165 GLU A C 1
ATOM 1243 O O . GLU A 1 165 ? 34.402 15.902 -37.459 1.00 79.19 165 GLU A O 1
ATOM 1248 N N . SER A 1 166 ? 33.916 15.130 -39.508 1.00 77.31 166 SER A N 1
ATOM 1249 C CA . SER A 1 166 ? 34.623 16.175 -40.254 1.00 77.31 166 SER A CA 1
ATOM 1250 C C . SER A 1 166 ? 33.823 17.478 -40.403 1.00 77.31 166 SER A C 1
ATOM 1252 O O . SER A 1 166 ? 34.343 18.445 -40.955 1.00 77.31 166 SER A O 1
ATOM 1254 N N . LEU A 1 167 ? 32.549 17.495 -39.996 1.00 75.50 167 LEU A N 1
ATOM 1255 C CA . LEU A 1 167 ? 31.683 18.672 -39.978 1.00 75.50 167 LEU A CA 1
ATOM 1256 C C . LEU A 1 167 ? 31.655 19.319 -38.583 1.00 75.50 167 LEU A C 1
ATOM 1258 O O . LEU A 1 167 ? 31.997 18.703 -37.577 1.00 75.50 167 LEU A O 1
ATOM 1262 N N . GLY A 1 168 ? 31.188 20.565 -38.525 1.00 79.56 168 GLY A N 1
ATOM 1263 C CA . GLY A 1 168 ? 31.042 21.325 -37.289 1.00 79.56 168 GLY A CA 1
ATOM 1264 C C . GLY A 1 168 ? 32.294 22.077 -36.825 1.00 79.56 168 GLY A C 1
ATOM 1265 O O . GLY A 1 168 ? 33.360 22.023 -37.433 1.00 79.56 168 GLY A O 1
ATOM 1266 N N . ILE A 1 169 ? 32.135 22.836 -35.742 1.00 85.75 169 ILE A N 1
ATOM 1267 C CA . ILE A 1 169 ? 33.166 23.673 -35.124 1.00 85.75 169 ILE A CA 1
ATOM 1268 C C . ILE A 1 169 ? 33.355 23.181 -33.688 1.00 85.75 169 ILE A C 1
ATOM 1270 O O . ILE A 1 169 ? 32.384 22.957 -32.968 1.00 85.75 169 ILE A O 1
ATOM 1274 N N . GLY A 1 170 ? 34.607 23.032 -33.248 1.00 78.81 170 GLY A N 1
ATOM 1275 C CA . GLY A 1 170 ? 34.924 22.466 -31.929 1.00 78.81 170 GLY A CA 1
ATOM 1276 C C . GLY A 1 170 ? 34.385 23.256 -30.727 1.00 78.81 170 GLY A C 1
ATOM 1277 O O . GLY A 1 170 ? 34.334 22.719 -29.627 1.00 78.81 170 GLY A O 1
ATOM 1278 N N . SER A 1 171 ? 33.966 24.511 -30.916 1.00 85.94 171 SER A N 1
ATOM 1279 C CA . SER A 1 171 ? 33.378 25.359 -29.871 1.00 85.94 171 SER A CA 1
ATOM 1280 C C . SER A 1 171 ? 31.864 25.192 -29.699 1.00 85.94 171 SER A C 1
ATOM 1282 O O . SER A 1 171 ? 31.293 25.786 -28.787 1.00 85.94 171 SER A O 1
ATOM 1284 N N . THR A 1 172 ? 31.200 24.404 -30.548 1.00 85.56 172 THR A N 1
ATOM 1285 C CA . THR A 1 172 ? 29.749 24.173 -30.494 1.00 85.56 172 THR A CA 1
ATOM 1286 C C . THR A 1 172 ? 29.431 22.710 -30.167 1.00 85.56 172 THR A C 1
ATOM 1288 O O . THR A 1 172 ? 30.007 21.810 -30.781 1.00 85.56 172 THR A O 1
ATOM 1291 N N . PRO A 1 173 ? 28.508 22.436 -29.224 1.00 88.88 173 PRO A N 1
ATOM 1292 C CA . PRO A 1 173 ? 28.203 21.073 -28.788 1.00 88.88 173 PRO A CA 1
ATOM 1293 C C . PRO A 1 173 ? 27.598 20.237 -29.920 1.00 88.88 173 PRO A C 1
ATOM 1295 O O . PRO A 1 173 ? 26.806 20.732 -30.719 1.00 88.88 173 PRO A O 1
ATOM 1298 N N . SER A 1 174 ? 27.938 18.949 -29.994 1.00 90.94 174 SER A N 1
ATOM 1299 C CA . SER A 1 174 ? 27.330 18.038 -30.973 1.00 90.94 174 SER A CA 1
ATOM 1300 C C . SER A 1 174 ? 25.853 17.779 -30.658 1.00 90.94 174 SER A C 1
ATOM 1302 O O . SER A 1 174 ? 25.417 17.918 -29.517 1.00 90.94 174 SER A O 1
ATOM 1304 N N . PHE A 1 175 ? 25.076 17.307 -31.636 1.00 91.25 175 PHE A N 1
ATOM 1305 C CA . PHE A 1 175 ? 23.682 16.904 -31.396 1.00 91.25 175 PHE A CA 1
ATOM 1306 C C . PHE A 1 175 ? 23.553 15.760 -30.382 1.00 91.25 175 PHE A C 1
ATOM 1308 O O . PHE A 1 175 ? 22.483 15.560 -29.819 1.00 91.25 175 PHE A O 1
ATOM 1315 N N . PHE A 1 176 ? 24.613 14.978 -30.172 1.00 89.19 176 PHE A N 1
ATOM 1316 C CA . PHE A 1 176 ? 24.646 13.926 -29.156 1.00 89.19 176 PHE A CA 1
ATOM 1317 C C . PHE A 1 176 ? 24.785 14.512 -27.754 1.00 89.19 176 PHE A C 1
ATOM 1319 O O . PHE A 1 176 ? 24.102 14.059 -26.848 1.00 89.19 176 PHE A O 1
ATOM 1326 N N . ALA A 1 177 ? 25.624 15.541 -27.608 1.00 89.19 177 ALA A N 1
ATOM 1327 C CA . ALA A 1 177 ? 25.765 16.281 -26.360 1.00 89.19 177 ALA A CA 1
ATOM 1328 C C . ALA A 1 177 ? 24.517 17.124 -26.057 1.00 89.19 177 ALA A C 1
ATOM 1330 O O . ALA A 1 177 ? 24.078 17.181 -24.921 1.00 89.19 177 ALA A O 1
ATOM 1331 N N . LEU A 1 178 ? 23.896 17.739 -27.068 1.00 88.88 178 LEU A N 1
ATOM 1332 C CA . LEU A 1 178 ? 22.660 18.501 -26.860 1.00 88.88 178 LEU A CA 1
ATOM 1333 C C . LEU A 1 178 ? 21.489 17.614 -26.409 1.00 88.88 178 LEU A C 1
ATOM 1335 O O . LEU A 1 178 ? 20.660 18.064 -25.631 1.00 88.88 178 LEU A O 1
ATOM 1339 N N . ARG A 1 179 ? 21.435 16.355 -26.865 1.00 86.69 179 ARG A N 1
ATOM 1340 C CA . ARG A 1 179 ? 20.388 15.385 -26.498 1.00 86.69 179 ARG A CA 1
ATOM 1341 C C . ARG A 1 179 ? 20.543 14.763 -25.109 1.00 86.69 179 ARG A C 1
ATOM 1343 O O . ARG A 1 179 ? 19.709 13.950 -24.737 1.00 86.69 179 ARG A O 1
ATOM 1350 N N . SER A 1 180 ? 21.591 15.105 -24.357 1.00 87.25 180 SER A N 1
ATOM 1351 C CA . SER A 1 180 ? 21.698 14.714 -22.945 1.00 87.25 180 SER A CA 1
ATOM 1352 C C . SER A 1 180 ? 21.080 15.735 -21.987 1.00 87.25 180 SER A C 1
ATOM 1354 O O . SER A 1 180 ? 21.098 15.501 -20.784 1.00 87.25 180 SER A O 1
ATOM 1356 N N . PHE A 1 181 ? 20.602 16.879 -22.484 1.00 87.50 181 PHE A N 1
ATOM 1357 C CA . PHE A 1 181 ? 19.856 17.839 -21.672 1.00 87.50 181 PHE A CA 1
ATOM 1358 C C . PHE A 1 181 ? 18.401 17.407 -21.530 1.00 87.50 181 PHE A C 1
ATOM 1360 O O . PHE A 1 181 ? 17.845 16.831 -22.458 1.00 87.50 181 PHE A O 1
ATOM 1367 N N . GLU A 1 182 ? 17.794 17.711 -20.386 1.00 86.00 182 GLU A N 1
ATOM 1368 C CA . GLU A 1 182 ? 16.402 17.360 -20.080 1.00 86.00 182 GLU A CA 1
ATOM 1369 C C . GLU A 1 182 ? 15.410 18.025 -21.051 1.00 86.00 182 GLU A C 1
ATOM 1371 O O . GLU A 1 182 ? 14.472 17.387 -21.501 1.00 86.00 182 GLU A O 1
ATOM 1376 N N . ASP A 1 183 ? 15.692 19.260 -21.477 1.00 86.19 183 ASP A N 1
ATOM 1377 C CA . ASP A 1 183 ? 14.867 20.079 -22.379 1.00 86.19 183 ASP A CA 1
ATOM 1378 C C . ASP A 1 183 ? 15.373 20.089 -23.837 1.00 86.19 183 ASP A C 1
ATOM 1380 O O . ASP A 1 183 ? 15.181 21.058 -24.585 1.00 86.19 183 ASP A O 1
ATOM 1384 N N . TRP A 1 184 ? 16.115 19.054 -24.247 1.00 87.44 184 TRP A N 1
ATOM 1385 C CA . TRP A 1 184 ? 16.738 19.003 -25.575 1.00 87.44 184 TRP A CA 1
ATOM 1386 C C . TRP A 1 184 ? 15.720 19.152 -26.711 1.00 87.44 184 TRP A C 1
ATOM 1388 O O . TRP A 1 184 ? 16.016 19.730 -27.752 1.00 87.44 184 TRP A O 1
ATOM 1398 N N . ASP A 1 185 ? 14.528 18.621 -26.518 1.00 83.94 185 ASP A N 1
ATOM 1399 C CA . ASP A 1 185 ? 13.440 18.540 -27.475 1.00 83.94 185 ASP A CA 1
ATOM 1400 C C . ASP A 1 185 ? 12.842 19.931 -27.738 1.00 83.94 185 ASP A C 1
ATOM 1402 O O . ASP A 1 185 ? 12.777 20.382 -28.888 1.00 83.94 185 ASP A O 1
ATOM 1406 N N . VAL A 1 186 ? 12.581 20.691 -26.671 1.00 85.00 186 VAL A N 1
ATOM 1407 C CA . VAL A 1 186 ? 12.182 22.099 -26.730 1.00 85.00 186 VAL A CA 1
ATOM 1408 C C . VAL A 1 186 ? 13.251 22.911 -27.454 1.00 85.00 186 VAL A C 1
ATOM 1410 O O . VAL A 1 186 ? 12.933 23.658 -28.380 1.00 85.00 186 VAL A O 1
ATOM 1413 N N . ARG A 1 187 ? 14.533 22.722 -27.115 1.00 86.06 187 ARG A N 1
ATOM 1414 C CA . ARG A 1 187 ? 15.657 23.436 -27.754 1.00 86.06 187 ARG A CA 1
ATOM 1415 C C . ARG A 1 187 ? 15.771 23.180 -29.252 1.00 86.06 187 ARG A C 1
ATOM 1417 O O . ARG A 1 187 ? 16.271 24.044 -29.963 1.00 86.06 187 ARG A O 1
ATOM 1424 N N . PHE A 1 188 ? 15.363 22.013 -29.737 1.00 84.25 188 PHE A N 1
ATOM 1425 C CA . PHE A 1 188 ? 15.360 21.711 -31.168 1.00 84.25 188 PHE A CA 1
ATOM 1426 C C . PHE A 1 188 ? 14.102 22.239 -31.857 1.00 84.25 188 PHE A C 1
ATOM 1428 O O . PHE A 1 188 ? 14.178 22.665 -33.009 1.00 84.25 188 PHE A O 1
ATOM 1435 N N . SER A 1 189 ? 12.974 22.274 -31.148 1.00 79.44 189 SER A N 1
ATOM 1436 C CA . SER A 1 189 ? 11.697 22.755 -31.678 1.00 79.44 189 SER A CA 1
ATOM 1437 C C . SER A 1 189 ? 11.673 24.254 -31.997 1.00 79.44 189 SER A C 1
ATOM 1439 O O . SER A 1 189 ? 10.863 24.668 -32.813 1.00 79.44 189 SER A O 1
ATOM 1441 N N . ILE A 1 190 ? 12.562 25.073 -31.419 1.00 82.06 190 ILE A N 1
ATOM 1442 C CA . ILE A 1 190 ? 12.600 26.527 -31.683 1.00 82.06 190 ILE A CA 1
ATOM 1443 C C . ILE A 1 190 ? 13.098 26.889 -33.093 1.00 82.06 190 ILE A C 1
ATOM 1445 O O . ILE A 1 190 ? 12.989 28.044 -33.498 1.00 82.06 190 ILE A O 1
ATOM 1449 N N . PHE A 1 191 ? 13.681 25.931 -33.819 1.00 72.19 191 PHE A N 1
ATOM 1450 C CA . PHE A 1 191 ? 14.200 26.114 -35.173 1.00 72.19 191 PHE A CA 1
ATOM 1451 C C . PHE A 1 191 ? 13.179 25.608 -36.208 1.00 72.19 191 PHE A C 1
ATOM 1453 O O . PHE A 1 191 ? 13.410 24.582 -36.851 1.00 72.19 191 PHE A O 1
ATOM 1460 N N . TYR A 1 192 ? 12.046 26.305 -36.338 1.00 59.62 192 TYR A N 1
ATOM 1461 C CA . TYR A 1 192 ? 11.047 26.107 -37.402 1.00 59.62 192 TYR A CA 1
ATOM 1462 C C . TYR A 1 192 ? 11.228 27.093 -38.561 1.00 59.62 192 TYR A C 1
ATOM 1464 O O . TYR A 1 192 ? 11.598 28.263 -38.307 1.00 59.62 192 TYR A O 1
#